Protein AF-A0A381KNT9-F1 (afdb_monomer)

InterPro domains:
  IPR032176 Domain of unknown function DUF5009 [PF16401] (6-96)

Structure (mmCIF, N/CA/C/O backbone):
data_AF-A0A381KNT9-F1
#
_entry.id   AF-A0A381KNT9-F1
#
loop_
_atom_site.group_PDB
_atom_site.id
_atom_site.type_symbol
_atom_site.label_atom_id
_atom_site.label_alt_id
_atom_site.label_comp_id
_atom_site.label_asym_id
_atom_site.label_entity_id
_atom_site.label_seq_id
_atom_site.pdbx_PDB_ins_code
_atom_site.Cartn_x
_atom_site.Cartn_y
_atom_site.Cartn_z
_atom_site.occupancy
_atom_site.B_iso_or_equiv
_atom_site.auth_seq_id
_atom_site.auth_comp_id
_atom_site.auth_asym_id
_atom_site.auth_atom_id
_atom_site.pdbx_PDB_model_num
ATOM 1 N N . MET A 1 1 ? -16.249 -13.861 17.890 1.00 31.47 1 MET A N 1
ATOM 2 C CA . MET A 1 1 ? -16.454 -14.586 16.616 1.00 31.47 1 MET A CA 1
ATOM 3 C C . MET A 1 1 ? -15.379 -14.178 15.622 1.00 31.47 1 MET A C 1
ATOM 5 O O . MET A 1 1 ? -15.262 -13.004 15.305 1.00 31.47 1 MET A O 1
ATOM 9 N N . ASN A 1 2 ? -14.566 -15.137 15.178 1.00 41.59 2 ASN A N 1
ATOM 10 C CA . ASN A 1 2 ? -13.514 -14.956 14.171 1.00 41.59 2 ASN A CA 1
ATOM 11 C C . ASN A 1 2 ? -14.134 -15.073 12.761 1.00 41.59 2 ASN A C 1
ATOM 13 O O . ASN A 1 2 ? -13.782 -15.952 11.977 1.00 41.59 2 ASN A O 1
ATOM 17 N N . SER A 1 3 ? -15.154 -14.262 12.465 1.00 54.47 3 SER A N 1
ATOM 18 C CA . SER A 1 3 ? -15.831 -14.309 11.168 1.00 54.47 3 SER A CA 1
ATOM 19 C C . SER A 1 3 ? -14.932 -13.668 10.115 1.00 54.47 3 SER A C 1
ATOM 21 O O . SER A 1 3 ? -14.799 -12.444 10.056 1.00 54.47 3 SER A O 1
ATOM 23 N N . ARG A 1 4 ? -14.289 -14.502 9.291 1.00 68.19 4 ARG A N 1
ATOM 24 C CA . ARG A 1 4 ? -13.628 -14.032 8.070 1.00 68.19 4 ARG A CA 1
ATOM 25 C C . ARG A 1 4 ? -14.661 -13.340 7.187 1.00 68.19 4 ARG A C 1
ATOM 27 O O . ARG A 1 4 ? -15.750 -13.872 6.968 1.00 68.19 4 ARG A O 1
ATOM 34 N N . ILE A 1 5 ? -14.316 -12.163 6.681 1.00 82.00 5 ILE A N 1
ATOM 35 C CA . ILE A 1 5 ? -15.186 -11.415 5.778 1.00 82.00 5 ILE A CA 1
ATOM 36 C C . ILE A 1 5 ? -14.982 -11.978 4.372 1.00 82.00 5 ILE A C 1
ATOM 38 O O . ILE A 1 5 ? -14.037 -11.605 3.680 1.00 82.00 5 ILE A O 1
ATOM 42 N N . LYS A 1 6 ? -15.874 -12.889 3.961 1.00 86.19 6 LYS A N 1
ATOM 43 C CA . LYS A 1 6 ? -15.781 -13.608 2.677 1.00 86.19 6 LYS A CA 1
ATOM 44 C C . LYS A 1 6 ? -15.628 -12.670 1.477 1.00 86.19 6 LYS A C 1
ATOM 46 O O . LYS A 1 6 ? -14.846 -12.963 0.582 1.00 86.19 6 LYS A O 1
ATOM 51 N N . SER A 1 7 ? -16.324 -11.532 1.470 1.00 87.56 7 SER A N 1
ATOM 52 C CA . SER A 1 7 ? -16.244 -10.559 0.373 1.00 87.56 7 SER A CA 1
ATOM 53 C C . SER A 1 7 ? -14.840 -9.973 0.188 1.00 87.56 7 SER A C 1
ATOM 55 O O . SER A 1 7 ? -14.415 -9.775 -0.946 1.00 87.56 7 SER A O 1
ATOM 57 N N . ILE A 1 8 ? -14.082 -9.760 1.271 1.00 88.88 8 ILE A N 1
ATOM 58 C CA . ILE A 1 8 ? -12.699 -9.260 1.192 1.00 88.88 8 ILE A CA 1
ATOM 59 C C . ILE A 1 8 ? -11.777 -10.320 0.587 1.00 88.88 8 ILE A C 1
ATOM 61 O O . ILE A 1 8 ? -10.926 -9.996 -0.241 1.00 88.88 8 ILE A O 1
ATOM 65 N N . ASP A 1 9 ? -11.945 -11.579 0.989 1.00 89.38 9 ASP A N 1
ATOM 66 C CA . ASP A 1 9 ? -11.140 -12.680 0.462 1.00 89.38 9 ASP A CA 1
ATOM 67 C C . ASP A 1 9 ? -11.438 -12.923 -1.031 1.00 89.38 9 ASP A C 1
ATOM 69 O O . ASP A 1 9 ? -10.509 -13.150 -1.806 1.00 89.38 9 ASP A O 1
ATOM 73 N N . ILE A 1 10 ? -12.700 -12.772 -1.461 1.00 91.62 10 ILE A N 1
ATOM 74 C CA . ILE A 1 10 ? -13.096 -12.831 -2.880 1.00 91.62 10 ILE A CA 1
ATOM 75 C C . ILE A 1 10 ? -12.438 -11.706 -3.686 1.00 91.62 10 ILE A C 1
ATOM 77 O O . ILE A 1 10 ? -11.838 -11.986 -4.721 1.00 91.62 10 ILE A O 1
ATOM 81 N N . ILE A 1 11 ? -12.496 -10.454 -3.213 1.00 91.50 11 ILE A N 1
ATOM 82 C CA . ILE A 1 11 ? -11.873 -9.313 -3.911 1.00 91.50 11 ILE A CA 1
ATOM 83 C C . ILE A 1 11 ? -10.366 -9.534 -4.073 1.00 91.50 11 ILE A C 1
ATOM 85 O O . ILE A 1 11 ? -9.832 -9.324 -5.156 1.00 91.50 11 ILE A O 1
ATOM 89 N N . ARG A 1 12 ? -9.680 -10.032 -3.038 1.00 90.75 12 ARG A N 1
ATOM 90 C CA . ARG A 1 12 ? -8.250 -10.374 -3.125 1.00 90.75 12 ARG A CA 1
ATOM 91 C C . ARG A 1 12 ? -7.963 -11.450 -4.152 1.00 90.75 12 ARG A C 1
ATOM 93 O O . ARG A 1 12 ? -7.028 -11.298 -4.932 1.00 90.75 12 ARG A O 1
ATOM 100 N N . GLY A 1 13 ? -8.742 -12.530 -4.123 1.00 92.44 13 GLY A N 1
ATOM 101 C CA . GLY A 1 13 ? -8.605 -13.629 -5.072 1.00 92.44 13 GLY A CA 1
ATOM 102 C C . GLY A 1 13 ? -8.796 -13.145 -6.505 1.00 92.44 13 GLY A C 1
ATOM 103 O O . GLY A 1 13 ? -7.976 -13.457 -7.363 1.00 92.44 13 GLY A O 1
ATOM 104 N N . LEU A 1 14 ? -9.810 -12.308 -6.741 1.00 93.25 14 LEU A N 1
ATOM 105 C CA . LEU A 1 14 ? -10.078 -11.722 -8.051 1.00 93.25 14 LEU A CA 1
ATOM 106 C C . LEU A 1 14 ? -8.954 -10.778 -8.501 1.00 93.25 14 LEU A C 1
ATOM 108 O O . LEU A 1 14 ? -8.524 -10.861 -9.646 1.00 93.25 14 LEU A O 1
ATOM 112 N N . SER A 1 15 ? -8.429 -9.935 -7.606 1.00 92.88 15 SER A N 1
ATOM 113 C CA . SER A 1 15 ? -7.275 -9.075 -7.897 1.00 92.88 15 SER A CA 1
ATOM 114 C C . SER A 1 15 ? -6.028 -9.883 -8.268 1.00 92.88 15 SER A C 1
ATOM 116 O O . SER A 1 15 ? -5.347 -9.529 -9.225 1.00 92.88 15 SER A O 1
ATOM 118 N N . ILE A 1 16 ? -5.732 -10.977 -7.554 1.00 91.62 16 ILE A N 1
ATOM 119 C CA . ILE A 1 16 ? -4.608 -11.871 -7.887 1.00 91.62 16 ILE A CA 1
ATOM 120 C C . ILE A 1 16 ? -4.847 -12.560 -9.232 1.00 91.62 16 ILE A C 1
ATOM 122 O O . ILE A 1 16 ? -3.945 -12.580 -10.064 1.00 91.62 16 ILE A O 1
ATOM 126 N N . ALA A 1 17 ? -6.048 -13.092 -9.468 1.00 92.38 17 ALA A N 1
ATOM 127 C CA . ALA A 1 17 ? -6.391 -13.728 -10.737 1.00 92.38 17 ALA A CA 1
ATOM 128 C C . ALA A 1 17 ? -6.219 -12.755 -11.912 1.00 92.38 17 ALA A C 1
ATOM 130 O O . ALA A 1 17 ? -5.612 -13.112 -12.919 1.00 92.38 17 ALA A O 1
ATOM 131 N N . LEU A 1 18 ? -6.671 -11.508 -11.752 1.00 91.38 18 LEU A N 1
ATOM 132 C CA . LEU A 1 18 ? -6.489 -10.456 -12.746 1.00 91.38 18 LEU A CA 1
ATOM 133 C C . LEU A 1 18 ? -5.002 -10.145 -12.977 1.00 91.38 18 LEU A C 1
ATOM 135 O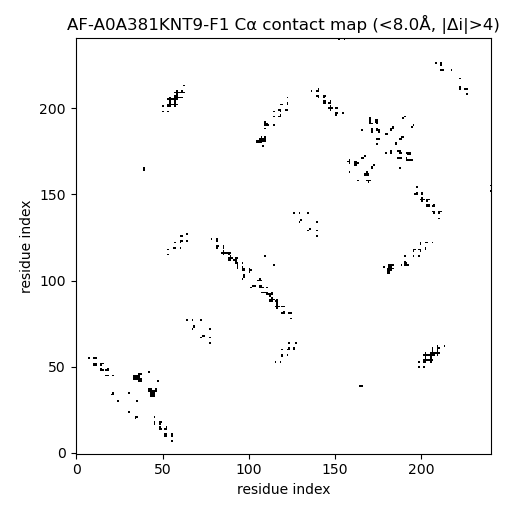 O . LEU A 1 18 ? -4.573 -10.119 -14.124 1.00 91.38 18 LEU A O 1
ATOM 139 N N . MET A 1 19 ? -4.196 -9.998 -11.916 1.00 91.12 19 MET A N 1
ATOM 140 C CA . MET A 1 19 ? -2.743 -9.795 -12.044 1.00 91.12 19 MET A CA 1
ATOM 141 C C . MET A 1 19 ? -2.054 -10.951 -12.788 1.00 91.12 19 MET A C 1
ATOM 143 O O . MET A 1 19 ? -1.179 -10.706 -13.613 1.00 91.12 19 MET A O 1
ATOM 147 N N . ILE A 1 20 ? -2.453 -12.203 -12.539 1.00 89.75 20 ILE A N 1
ATOM 148 C CA . ILE A 1 20 ? -1.899 -13.373 -13.240 1.00 89.75 20 ILE A CA 1
ATOM 149 C C . ILE A 1 20 ? -2.257 -13.331 -14.727 1.00 89.75 20 ILE A C 1
ATOM 151 O O . ILE A 1 20 ? -1.372 -13.502 -15.564 1.00 89.75 20 ILE A O 1
ATOM 155 N N . VAL A 1 21 ? -3.527 -13.079 -15.056 1.00 89.38 21 VAL A N 1
ATOM 156 C CA . VAL A 1 21 ? -4.007 -13.009 -16.446 1.00 89.38 21 VAL A CA 1
ATOM 157 C C . VAL A 1 21 ? -3.327 -11.873 -17.212 1.00 89.38 21 VAL A C 1
ATOM 159 O O . VAL A 1 21 ? -2.940 -12.065 -18.364 1.00 89.38 21 VAL A O 1
ATOM 162 N N . CYS A 1 22 ? -3.142 -10.710 -16.583 1.00 87.25 22 CYS A N 1
ATOM 163 C CA . CYS A 1 22 ? -2.491 -9.567 -17.220 1.00 87.25 22 CYS A CA 1
ATOM 164 C C . CYS A 1 22 ? -0.979 -9.774 -17.405 1.00 87.25 22 CYS A C 1
ATOM 166 O O . CYS A 1 22 ? -0.434 -9.393 -18.438 1.00 87.25 22 CYS A O 1
ATOM 168 N N . ASN A 1 23 ? -0.302 -10.414 -16.448 1.00 86.56 23 ASN A N 1
ATOM 169 C CA . ASN A 1 23 ? 1.150 -10.611 -16.511 1.00 86.56 23 ASN A CA 1
ATOM 170 C C . ASN A 1 23 ? 1.563 -11.830 -17.345 1.00 86.56 23 ASN A C 1
ATOM 172 O O . ASN A 1 23 ? 2.695 -11.884 -17.817 1.00 86.56 23 ASN A O 1
ATOM 176 N N . ASN A 1 24 ? 0.667 -12.805 -17.531 1.00 85.62 24 ASN A N 1
ATOM 177 C CA . ASN A 1 24 ? 0.932 -14.030 -18.285 1.00 85.62 24 ASN A CA 1
ATOM 178 C C . ASN A 1 24 ? -0.225 -14.364 -19.249 1.00 85.62 24 ASN A C 1
ATOM 180 O O . ASN A 1 24 ? -0.901 -15.379 -19.074 1.00 85.62 24 ASN A O 1
ATOM 184 N N . PRO A 1 25 ? -0.450 -13.562 -20.308 1.00 81.25 25 PRO A N 1
ATOM 185 C CA . PRO A 1 25 ? -1.566 -13.769 -21.237 1.00 81.25 25 PRO A CA 1
ATOM 186 C C . PRO A 1 25 ? -1.380 -14.962 -22.193 1.00 81.25 25 PRO A C 1
ATOM 188 O O . PRO A 1 25 ? -2.215 -15.185 -23.070 1.00 81.25 25 PRO A O 1
ATOM 191 N N . GLY A 1 26 ? -0.263 -15.694 -22.104 1.00 83.12 26 GLY A N 1
ATOM 192 C CA . GLY A 1 26 ? 0.129 -16.765 -23.028 1.00 83.12 26 GLY A CA 1
ATOM 193 C C . GLY A 1 26 ? 0.587 -16.256 -24.401 1.00 83.12 26 GLY A C 1
ATOM 194 O O . GLY A 1 26 ? 1.624 -16.676 -24.905 1.00 83.12 26 GLY A O 1
ATOM 195 N N . THR A 1 27 ? -0.136 -15.313 -25.013 1.00 82.25 27 THR A N 1
ATOM 196 C CA . THR A 1 27 ? 0.258 -14.655 -26.269 1.00 82.25 27 THR A CA 1
ATOM 197 C C . THR A 1 27 ? -0.046 -13.160 -26.234 1.00 82.25 27 THR A C 1
ATOM 199 O O . THR A 1 27 ? -1.196 -12.737 -26.354 1.00 82.25 27 THR A O 1
ATOM 202 N N . TRP A 1 28 ? 1.007 -12.342 -26.173 1.00 79.00 28 TRP A N 1
ATOM 203 C CA . TRP A 1 28 ? 0.910 -10.876 -26.145 1.00 79.00 28 TRP A CA 1
ATOM 204 C C . TRP A 1 28 ? 0.159 -10.290 -27.358 1.00 79.00 28 TRP A C 1
ATOM 206 O O . TRP A 1 28 ? -0.589 -9.318 -27.218 1.00 79.00 28 TRP A O 1
ATOM 216 N N . MET A 1 29 ? 0.260 -10.928 -28.534 1.00 75.00 29 MET A N 1
ATOM 217 C CA . MET A 1 29 ? -0.399 -10.483 -29.775 1.00 75.00 29 MET A CA 1
ATOM 218 C C . MET A 1 29 ? -1.936 -10.499 -29.715 1.00 75.00 29 MET A C 1
ATOM 220 O O . MET A 1 29 ? -2.566 -9.651 -30.341 1.00 75.00 29 MET A O 1
ATOM 224 N N . ARG A 1 30 ? -2.554 -11.414 -28.952 1.00 78.31 30 ARG A N 1
ATOM 225 C CA . ARG A 1 30 ? -4.024 -11.592 -28.888 1.00 78.31 30 ARG A CA 1
ATOM 226 C C . ARG A 1 30 ? -4.649 -11.146 -27.565 1.00 78.31 30 ARG A C 1
ATOM 228 O O . ARG A 1 30 ? -5.794 -11.473 -27.276 1.00 78.31 30 ARG A O 1
ATOM 235 N N . MET A 1 31 ? -3.901 -10.412 -26.751 1.00 83.19 31 MET A N 1
ATOM 236 C CA . MET A 1 31 ? -4.394 -9.919 -25.471 1.00 83.19 31 MET A CA 1
ATOM 237 C C . MET A 1 31 ? -5.474 -8.844 -25.675 1.00 83.19 31 MET A C 1
ATOM 239 O O . MET A 1 31 ? -5.260 -7.887 -26.421 1.00 83.19 31 MET A O 1
ATOM 243 N N . TYR A 1 32 ? -6.623 -9.002 -25.010 1.00 83.12 32 TYR A N 1
ATOM 244 C CA . TYR A 1 32 ? -7.718 -8.032 -25.074 1.00 83.12 32 TYR A CA 1
ATOM 245 C C . TYR A 1 32 ? -7.251 -6.641 -24.610 1.00 83.12 32 TYR A C 1
ATOM 247 O O . TYR A 1 32 ? -6.526 -6.563 -23.614 1.00 83.12 32 TYR A O 1
ATOM 255 N N . PRO A 1 33 ? -7.682 -5.545 -25.266 1.00 82.38 33 PRO A N 1
ATOM 256 C CA . PRO A 1 33 ? -7.228 -4.191 -24.941 1.00 82.38 33 PRO A CA 1
ATOM 257 C C . PRO A 1 33 ? -7.405 -3.810 -23.468 1.00 82.38 33 PRO A C 1
ATOM 259 O O . PRO A 1 33 ? -6.537 -3.169 -22.896 1.00 82.38 33 PRO A O 1
ATOM 262 N N . GLN A 1 34 ? -8.490 -4.254 -22.832 1.00 83.69 34 GLN A N 1
ATOM 263 C CA . GLN A 1 34 ? -8.789 -3.959 -21.429 1.00 83.69 34 GLN A CA 1
ATOM 264 C C . GLN A 1 34 ? -7.798 -4.614 -20.456 1.00 83.69 34 GLN A C 1
ATOM 266 O O . GLN A 1 34 ? -7.631 -4.121 -19.344 1.00 83.69 34 GLN A O 1
ATOM 271 N N . LEU A 1 35 ? -7.160 -5.719 -20.854 1.00 85.38 35 LEU A N 1
ATOM 272 C CA . LEU A 1 35 ? -6.191 -6.455 -20.038 1.00 85.38 35 LEU A CA 1
ATOM 273 C C . LEU A 1 35 ? -4.749 -5.977 -20.267 1.00 85.38 35 LEU A C 1
ATOM 275 O O . LEU A 1 35 ? -3.854 -6.396 -19.539 1.00 85.38 35 LEU A O 1
ATOM 279 N N . ARG A 1 36 ? -4.509 -5.112 -21.258 1.00 85.75 36 ARG A N 1
ATOM 280 C CA . ARG A 1 36 ? -3.205 -4.479 -21.481 1.00 85.75 36 ARG A CA 1
ATOM 281 C C . ARG A 1 36 ? -3.105 -3.228 -20.626 1.00 85.75 36 ARG A C 1
ATOM 283 O O . ARG A 1 36 ? -4.046 -2.448 -20.610 1.00 85.75 36 ARG A O 1
ATOM 290 N N . HIS A 1 37 ? -1.959 -3.021 -19.985 1.00 86.56 37 HIS A N 1
ATOM 291 C CA . HIS A 1 37 ? -1.656 -1.750 -19.332 1.00 86.56 37 HIS A CA 1
ATOM 292 C C . HIS A 1 37 ? -1.730 -0.593 -20.333 1.00 86.56 37 HIS A C 1
ATOM 294 O O . HIS A 1 37 ? -1.374 -0.757 -21.508 1.00 86.56 37 HIS A O 1
ATOM 300 N N . ALA A 1 38 ? -2.171 0.577 -19.865 1.00 87.00 38 ALA A N 1
ATOM 301 C CA . ALA A 1 38 ? -2.022 1.804 -20.637 1.00 87.00 38 ALA A CA 1
ATOM 302 C C . ALA A 1 38 ? -0.537 2.013 -20.982 1.00 87.00 38 ALA A C 1
ATOM 304 O O . ALA A 1 38 ? 0.346 1.645 -20.209 1.00 87.00 38 ALA A O 1
ATOM 305 N N . VAL A 1 39 ? -0.253 2.589 -22.154 1.00 85.00 39 VAL A N 1
ATOM 306 C CA . VAL A 1 39 ? 1.139 2.796 -22.595 1.00 85.00 39 VAL A CA 1
ATOM 307 C C . VAL A 1 39 ? 1.879 3.705 -21.617 1.00 85.00 39 VAL A C 1
ATOM 309 O O . VAL A 1 39 ? 3.023 3.430 -21.263 1.00 85.00 39 VAL A O 1
ATOM 312 N N . TRP A 1 40 ? 1.205 4.768 -21.177 1.00 87.19 40 TRP A N 1
ATOM 313 C CA . TRP A 1 40 ? 1.712 5.673 -20.159 1.00 87.19 40 TRP A CA 1
ATOM 314 C C . TRP A 1 40 ? 0.564 6.454 -19.512 1.00 87.19 40 TRP A C 1
ATOM 316 O O . TRP A 1 40 ? 0.195 6.195 -18.370 1.00 87.19 40 TRP A O 1
ATOM 326 N N . HIS A 1 41 ? -0.086 7.322 -20.292 1.00 86.94 41 HIS A N 1
ATOM 327 C CA . HIS A 1 41 ? -1.304 8.018 -19.880 1.00 86.94 41 HIS A CA 1
ATOM 328 C C . HIS A 1 41 ? -2.544 7.163 -20.141 1.00 86.94 41 HIS A C 1
ATOM 330 O O . HIS A 1 41 ? -2.680 6.544 -21.200 1.00 86.94 41 HIS A O 1
ATOM 336 N N . GLY A 1 42 ? -3.476 7.175 -19.190 1.00 86.75 42 GLY A N 1
ATOM 337 C CA . GLY A 1 42 ? -4.734 6.435 -19.257 1.00 86.75 42 GLY A CA 1
ATOM 338 C C . GLY A 1 42 ? -4.863 5.387 -18.157 1.00 86.75 42 GLY A C 1
ATOM 339 O O . GLY A 1 42 ? -3.960 5.183 -17.352 1.00 86.75 42 GLY A O 1
ATOM 340 N N . VAL A 1 43 ? -6.027 4.742 -18.106 1.00 87.88 43 VAL A N 1
ATOM 341 C CA . VAL A 1 43 ? -6.328 3.690 -17.132 1.00 87.88 43 VAL A CA 1
ATOM 342 C C . VAL A 1 43 ? -7.090 2.574 -17.834 1.00 87.88 43 VAL A C 1
ATOM 344 O O . VAL A 1 43 ? -8.079 2.816 -18.526 1.00 87.88 43 VAL A O 1
ATOM 347 N N . THR A 1 44 ? -6.635 1.344 -17.637 1.00 90.00 44 THR A N 1
ATOM 348 C CA . THR A 1 44 ? -7.252 0.110 -18.133 1.00 90.00 44 THR A CA 1
ATOM 349 C C . THR A 1 44 ? -7.681 -0.782 -16.968 1.00 90.00 44 THR A C 1
ATOM 351 O O . THR A 1 44 ? -7.430 -0.475 -15.801 1.00 90.00 44 THR A O 1
ATOM 354 N N . LEU A 1 45 ? -8.334 -1.916 -17.250 1.00 88.38 45 LEU A N 1
ATOM 355 C CA . LEU A 1 45 ? -8.735 -2.846 -16.191 1.00 88.38 45 LEU A CA 1
ATOM 356 C C . LEU A 1 45 ? -7.513 -3.443 -15.472 1.00 88.38 45 LEU A C 1
ATOM 358 O O . LEU A 1 45 ? -7.570 -3.666 -14.262 1.00 88.38 45 LEU A O 1
ATOM 362 N N . ALA A 1 46 ? -6.407 -3.660 -16.191 1.00 87.50 46 ALA A N 1
ATOM 363 C CA . ALA A 1 46 ? -5.165 -4.184 -15.626 1.00 87.50 46 ALA A CA 1
ATOM 364 C C . ALA A 1 46 ? -4.594 -3.282 -14.517 1.00 87.50 46 ALA A C 1
ATOM 366 O O . ALA A 1 46 ? -4.108 -3.779 -13.499 1.00 87.50 46 ALA A O 1
ATOM 367 N N . ASP A 1 47 ? -4.731 -1.964 -14.671 1.00 89.38 47 ASP A N 1
ATOM 368 C CA . ASP A 1 47 ? -4.158 -0.967 -13.761 1.00 89.38 47 ASP A CA 1
ATOM 369 C C . ASP A 1 47 ? -4.868 -0.926 -12.397 1.00 89.38 47 ASP A C 1
ATOM 371 O O . ASP A 1 47 ? -4.279 -0.531 -11.391 1.00 89.38 47 ASP A O 1
ATOM 375 N N . PHE A 1 48 ? -6.114 -1.408 -12.317 1.00 90.19 48 PHE A N 1
ATOM 376 C CA . PHE A 1 48 ? -6.873 -1.474 -11.064 1.00 90.19 48 PHE A CA 1
ATOM 377 C C . PHE A 1 48 ? -6.527 -2.679 -10.181 1.00 90.19 48 PHE A C 1
ATOM 379 O O . PHE A 1 48 ? -6.827 -2.668 -8.981 1.00 90.19 48 PHE A O 1
ATOM 386 N N . ALA A 1 49 ? -5.889 -3.715 -10.731 1.00 91.75 49 ALA A N 1
ATOM 387 C CA . ALA A 1 49 ? -5.673 -4.974 -10.021 1.00 91.75 49 ALA A CA 1
ATOM 388 C C . ALA A 1 49 ? -4.841 -4.785 -8.740 1.00 91.75 49 ALA A C 1
ATOM 390 O O . ALA A 1 49 ? -5.222 -5.262 -7.664 1.00 91.75 49 ALA A O 1
ATOM 391 N N . PHE A 1 50 ? -3.739 -4.037 -8.841 1.00 90.44 50 PHE A N 1
ATOM 392 C CA . PHE A 1 50 ? -2.852 -3.762 -7.714 1.00 90.44 50 PHE A CA 1
ATOM 393 C C . PHE A 1 50 ? -3.473 -2.801 -6.676 1.00 90.44 50 PHE A C 1
ATOM 395 O O . PHE A 1 50 ? -3.508 -3.172 -5.497 1.00 90.44 50 PHE A O 1
ATOM 402 N N . PRO A 1 51 ? -4.041 -1.631 -7.047 1.00 91.56 51 PRO A N 1
ATOM 403 C CA . PRO A 1 51 ? -4.751 -0.760 -6.107 1.00 91.56 51 PRO A CA 1
ATOM 404 C C . PRO A 1 51 ? -5.856 -1.471 -5.320 1.00 91.56 51 PRO A C 1
ATOM 406 O O . PRO A 1 51 ? -5.924 -1.334 -4.097 1.00 91.56 51 PRO A O 1
ATOM 409 N N . PHE A 1 52 ? -6.683 -2.294 -5.978 1.00 92.75 52 PHE A N 1
ATOM 410 C CA . PHE A 1 52 ? -7.716 -3.076 -5.291 1.00 92.75 52 PHE A CA 1
ATOM 411 C C . PHE A 1 52 ? -7.125 -4.056 -4.283 1.00 92.75 52 PHE A C 1
ATOM 413 O O . PHE A 1 52 ? -7.635 -4.181 -3.164 1.00 92.75 52 PHE A O 1
ATOM 420 N N . PHE A 1 53 ? -6.008 -4.698 -4.626 1.00 94.12 53 PHE A N 1
ATOM 421 C CA . PHE A 1 53 ? -5.317 -5.571 -3.693 1.00 94.12 53 PHE A CA 1
ATOM 422 C C . PHE A 1 53 ? -4.815 -4.804 -2.460 1.00 94.12 53 PHE A C 1
ATOM 424 O O . PHE A 1 53 ? -5.074 -5.226 -1.330 1.00 94.12 53 PHE A O 1
ATOM 431 N N . VAL A 1 54 ? -4.161 -3.654 -2.647 1.00 95.62 54 VAL A N 1
ATOM 432 C CA . VAL A 1 54 ? -3.629 -2.833 -1.545 1.00 95.62 54 VAL A CA 1
ATOM 433 C C . VAL A 1 54 ? -4.744 -2.273 -0.657 1.00 95.62 54 VAL A C 1
ATOM 435 O O . VAL A 1 54 ? -4.644 -2.347 0.571 1.00 95.62 54 VAL A O 1
ATOM 438 N N . ILE A 1 55 ? -5.840 -1.789 -1.244 1.00 95.56 55 ILE A N 1
ATOM 439 C CA . ILE A 1 55 ? -7.023 -1.338 -0.497 1.00 95.56 55 ILE A CA 1
ATOM 440 C C . ILE A 1 55 ? -7.584 -2.494 0.335 1.00 95.56 55 ILE A C 1
ATOM 442 O O . ILE A 1 55 ? -7.795 -2.346 1.539 1.00 95.56 55 ILE A O 1
ATOM 446 N N . SER A 1 56 ? -7.755 -3.680 -0.259 1.00 95.06 56 SER A N 1
ATOM 447 C CA . SER A 1 56 ? -8.245 -4.858 0.467 1.00 95.06 56 SER A CA 1
ATOM 448 C C . SER A 1 56 ? -7.322 -5.257 1.628 1.00 95.06 56 SER A C 1
ATOM 450 O O . SER A 1 56 ? -7.781 -5.729 2.673 1.00 95.06 56 SER A O 1
ATOM 452 N N . LEU A 1 57 ? -6.004 -5.081 1.474 1.00 95.31 57 LEU A N 1
ATOM 453 C CA . LEU A 1 57 ? -5.020 -5.285 2.532 1.00 95.31 57 LEU A CA 1
ATOM 454 C C . LEU A 1 57 ? -5.249 -4.275 3.661 1.00 95.31 57 LEU A C 1
ATOM 456 O O . LEU A 1 57 ? -5.391 -4.691 4.816 1.00 95.31 57 LEU A O 1
ATOM 460 N N . GLY A 1 58 ? -5.401 -2.994 3.315 1.00 96.44 58 GLY A N 1
ATOM 461 C CA . GLY A 1 58 ? -5.725 -1.907 4.237 1.00 96.44 58 GLY A CA 1
ATOM 462 C C . GLY A 1 58 ? -6.992 -2.164 5.055 1.00 96.44 58 GLY A C 1
ATOM 463 O O . GLY A 1 58 ? -6.961 -2.046 6.278 1.00 96.44 58 GLY A O 1
ATOM 464 N N . VAL A 1 59 ? -8.075 -2.629 4.420 1.00 95.94 59 VAL A N 1
ATOM 465 C CA . VAL A 1 59 ? -9.356 -2.944 5.090 1.00 95.94 59 VAL A CA 1
ATOM 466 C C . VAL A 1 59 ? -9.177 -3.952 6.229 1.00 95.94 59 VAL A C 1
ATOM 468 O O . VAL A 1 59 ? -9.852 -3.869 7.256 1.00 95.94 59 VAL A O 1
ATOM 471 N N . THR A 1 60 ? -8.239 -4.894 6.100 1.00 94.69 60 THR A N 1
ATOM 472 C CA . THR A 1 60 ? -8.026 -5.923 7.133 1.00 94.69 60 THR A CA 1
ATOM 473 C C . THR A 1 60 ? -7.146 -5.516 8.297 1.00 94.69 60 THR A C 1
ATOM 475 O O . THR A 1 60 ? -7.151 -6.208 9.317 1.00 94.69 60 THR A O 1
ATOM 478 N N . ILE A 1 61 ? -6.419 -4.405 8.189 1.00 96.62 61 ILE A N 1
ATOM 479 C CA . ILE A 1 61 ? -5.575 -3.883 9.267 1.00 96.62 61 ILE A CA 1
ATOM 480 C C . ILE A 1 61 ? -6.391 -3.623 10.543 1.00 96.62 61 ILE A C 1
ATOM 482 O O . ILE A 1 61 ? -6.068 -4.236 11.569 1.00 96.62 61 ILE A O 1
ATOM 486 N N . PRO A 1 62 ? -7.470 -2.812 10.520 1.00 95.69 62 PRO A N 1
ATOM 487 C CA . PRO A 1 62 ? -8.234 -2.530 11.728 1.00 95.69 62 PRO A CA 1
ATOM 488 C C . PRO A 1 62 ? -8.918 -3.783 12.287 1.00 95.69 62 PRO A C 1
ATOM 490 O O . PRO A 1 62 ? -8.970 -3.958 13.503 1.00 95.69 62 PRO A O 1
ATOM 493 N N . ILE A 1 63 ? -9.359 -4.703 11.421 1.00 92.88 63 ILE A N 1
ATOM 494 C CA . ILE A 1 63 ? -9.972 -5.983 11.815 1.00 92.88 63 ILE A CA 1
ATOM 495 C C . ILE A 1 63 ? -8.959 -6.841 12.588 1.00 92.88 63 ILE A C 1
ATOM 497 O O . ILE A 1 63 ? -9.228 -7.294 13.702 1.00 92.88 63 ILE A O 1
ATOM 501 N N . SER A 1 64 ? -7.763 -7.028 12.022 1.00 93.44 64 SER A N 1
ATOM 502 C CA . SER A 1 64 ? -6.698 -7.836 12.618 1.00 93.44 64 SER A CA 1
ATOM 503 C C . SER A 1 64 ? -6.166 -7.221 13.913 1.00 93.44 64 SER A C 1
ATOM 505 O O . SER A 1 64 ? -5.953 -7.939 14.890 1.00 93.44 64 SER A O 1
ATOM 507 N N . ILE A 1 65 ? -5.900 -5.912 13.938 1.00 95.31 65 ILE A N 1
ATOM 508 C CA . ILE A 1 65 ? -5.316 -5.255 15.115 1.00 95.31 65 ILE A CA 1
ATOM 509 C C . ILE A 1 65 ? -6.332 -5.197 16.256 1.00 95.31 65 ILE A C 1
ATOM 511 O O . ILE A 1 65 ? -5.987 -5.580 17.372 1.00 95.31 65 ILE A O 1
ATOM 515 N N . ASN A 1 66 ? -7.590 -4.826 15.991 1.00 93.75 66 ASN A N 1
ATOM 516 C CA . ASN A 1 66 ? -8.621 -4.807 17.033 1.00 93.75 66 ASN A CA 1
ATOM 517 C C . ASN A 1 66 ? -8.862 -6.207 17.609 1.00 93.75 66 ASN A C 1
ATOM 519 O O . ASN A 1 66 ? -9.043 -6.338 18.814 1.00 93.75 66 ASN A O 1
ATOM 523 N N . SER A 1 67 ? -8.821 -7.258 16.782 1.00 91.75 67 SER A N 1
ATOM 524 C CA . SER A 1 67 ? -8.912 -8.643 17.260 1.00 91.75 67 SER A CA 1
ATOM 525 C C . SER A 1 67 ? -7.754 -9.007 18.200 1.00 91.75 67 SER A C 1
ATOM 527 O O . SER A 1 67 ? -7.985 -9.554 19.277 1.00 91.75 67 SER A O 1
ATOM 529 N N . LYS A 1 68 ? -6.508 -8.655 17.849 1.00 93.19 68 LYS A N 1
ATOM 530 C CA . LYS A 1 68 ? -5.337 -8.904 18.710 1.00 93.19 68 LYS A CA 1
ATOM 531 C C . LYS A 1 68 ? -5.409 -8.129 20.029 1.00 93.19 68 LYS A C 1
ATOM 533 O O . LYS A 1 68 ? -5.077 -8.703 21.062 1.00 93.19 68 LYS A O 1
ATOM 538 N N . LEU A 1 69 ? -5.861 -6.873 19.993 1.00 91.88 69 LEU A N 1
ATOM 539 C CA . LEU A 1 69 ? -6.052 -6.044 21.187 1.00 91.88 69 LEU A CA 1
ATOM 540 C C . LEU A 1 69 ? -7.165 -6.595 22.091 1.00 91.88 69 LEU A C 1
ATOM 542 O O . LEU A 1 69 ? -6.953 -6.719 23.290 1.00 91.88 69 LEU A O 1
ATOM 546 N N . LYS A 1 70 ? -8.311 -7.006 21.524 1.00 90.56 70 LYS A N 1
ATOM 547 C CA . LYS A 1 70 ? -9.412 -7.646 22.274 1.00 90.56 70 LYS A CA 1
ATOM 548 C C . LYS A 1 70 ? -8.982 -8.953 22.949 1.00 90.56 70 LYS A C 1
ATOM 550 O O . LYS A 1 70 ? -9.464 -9.268 24.027 1.00 90.56 70 LYS A O 1
ATOM 555 N N . ASN A 1 71 ? -8.049 -9.686 22.343 1.00 91.44 71 ASN A N 1
ATOM 556 C CA . ASN A 1 71 ? -7.466 -10.904 22.912 1.00 91.44 71 ASN A CA 1
ATOM 557 C C . ASN A 1 71 ? -6.314 -10.626 23.903 1.00 91.44 71 ASN A C 1
ATOM 559 O O . ASN A 1 71 ? -5.489 -11.510 24.128 1.00 91.44 71 ASN A O 1
ATOM 563 N N . ASN A 1 72 ? -6.211 -9.406 24.448 1.00 88.12 72 ASN A N 1
ATOM 564 C CA . ASN A 1 72 ? -5.203 -8.988 25.431 1.00 88.12 72 ASN A CA 1
ATOM 565 C C . ASN A 1 72 ? -3.745 -9.259 25.010 1.00 88.12 72 ASN A C 1
ATOM 567 O O . ASN A 1 72 ? -2.872 -9.465 25.854 1.00 88.12 72 ASN A O 1
ATOM 571 N N . LYS A 1 73 ? -3.442 -9.254 23.702 1.00 89.75 73 LYS A 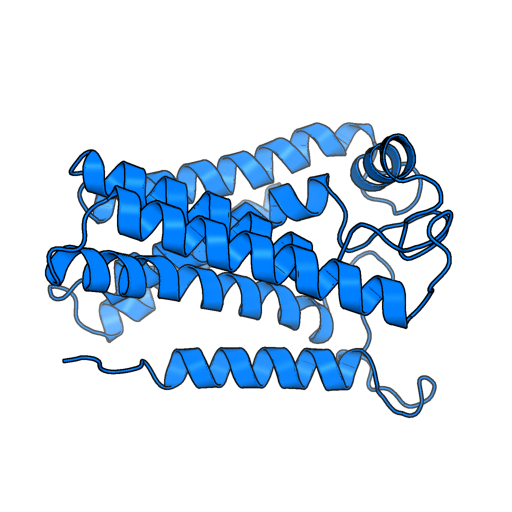N 1
ATOM 572 C CA . LYS A 1 73 ? -2.049 -9.358 23.248 1.00 89.75 73 LYS A CA 1
ATOM 573 C C . LYS A 1 73 ? -1.298 -8.071 23.565 1.00 89.75 73 LYS A C 1
ATOM 575 O O . LYS A 1 73 ? -1.790 -6.979 23.291 1.00 89.75 73 LYS A O 1
ATOM 580 N N . SER A 1 74 ? -0.070 -8.209 24.066 1.00 93.19 74 SER A N 1
ATOM 581 C CA . SER A 1 74 ? 0.791 -7.059 24.334 1.00 93.19 74 SER A CA 1
ATOM 582 C C . SER A 1 74 ? 1.081 -6.269 23.055 1.00 93.19 74 SER A C 1
ATOM 584 O O . SER A 1 74 ? 1.241 -6.833 21.967 1.00 93.19 74 SER A O 1
ATOM 586 N N . THR A 1 75 ? 1.203 -4.947 23.181 1.00 92.88 75 THR A N 1
ATOM 587 C CA . THR A 1 75 ? 1.522 -4.056 22.056 1.00 92.88 75 THR A CA 1
ATOM 588 C C . THR A 1 75 ? 2.819 -4.468 21.361 1.00 92.88 75 THR A C 1
ATOM 590 O O . THR A 1 75 ? 2.877 -4.477 20.133 1.00 92.88 75 THR A O 1
ATOM 593 N N . LEU A 1 76 ? 3.830 -4.895 22.128 1.00 94.44 76 LEU A N 1
ATOM 594 C CA . LEU A 1 76 ? 5.093 -5.397 21.586 1.00 94.44 76 LEU A CA 1
ATOM 595 C C . LEU A 1 76 ? 4.884 -6.645 20.716 1.00 94.44 76 LEU A C 1
ATOM 597 O O . LEU A 1 76 ? 5.422 -6.720 19.616 1.00 94.44 76 LEU A O 1
ATOM 601 N N . SER A 1 77 ? 4.046 -7.592 21.155 1.00 95.81 77 SER A N 1
ATOM 602 C CA . SER A 1 77 ? 3.705 -8.780 20.359 1.00 95.81 77 SER A CA 1
ATOM 603 C C . SER A 1 77 ? 3.021 -8.404 19.040 1.00 95.81 77 SER A C 1
ATOM 605 O O . SER A 1 77 ? 3.308 -8.989 17.991 1.00 95.81 77 SER A O 1
ATOM 607 N N . ILE A 1 78 ? 2.148 -7.390 19.056 1.00 96.31 78 ILE A N 1
ATOM 608 C CA . ILE A 1 78 ? 1.501 -6.883 17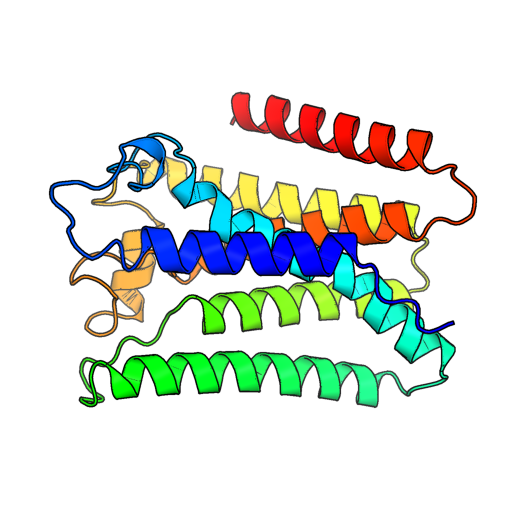.840 1.00 96.31 78 ILE A CA 1
ATOM 609 C C . ILE A 1 78 ? 2.541 -6.256 16.904 1.00 96.31 78 ILE A C 1
ATOM 611 O O . ILE A 1 78 ? 2.564 -6.626 15.730 1.00 96.31 78 ILE A O 1
ATOM 615 N N . ILE A 1 79 ? 3.427 -5.392 17.410 1.00 97.25 79 ILE A N 1
ATOM 616 C CA . ILE A 1 79 ? 4.502 -4.759 16.624 1.00 97.25 79 ILE A CA 1
ATOM 617 C C . ILE A 1 79 ? 5.414 -5.817 15.997 1.00 97.25 79 ILE A C 1
ATOM 619 O O . ILE A 1 79 ? 5.616 -5.796 14.786 1.00 97.25 79 ILE A O 1
ATOM 623 N N . LEU A 1 80 ? 5.884 -6.794 16.777 1.00 97.06 80 LEU A N 1
ATOM 624 C CA . LEU A 1 80 ? 6.714 -7.891 16.272 1.00 97.06 80 LEU A CA 1
ATOM 625 C C . LEU A 1 80 ? 5.991 -8.700 15.193 1.00 97.06 80 LEU A C 1
ATOM 627 O O . LEU A 1 80 ? 6.599 -9.093 14.202 1.00 97.06 80 LEU A O 1
ATOM 631 N N . SER A 1 81 ? 4.681 -8.920 15.338 1.00 95.88 81 SER A N 1
ATOM 632 C CA . SER A 1 81 ? 3.899 -9.617 14.314 1.00 95.88 81 SER A CA 1
ATOM 633 C C . SER A 1 81 ? 3.734 -8.808 13.022 1.00 95.88 81 SER A C 1
ATOM 635 O O . SER A 1 81 ? 3.707 -9.403 11.945 1.00 95.88 81 SER A O 1
ATOM 637 N N . ILE A 1 82 ? 3.632 -7.475 13.119 1.00 97.44 82 ILE A N 1
ATOM 638 C CA . ILE A 1 82 ? 3.595 -6.572 11.961 1.00 97.44 82 ILE A CA 1
ATOM 639 C C . ILE A 1 82 ? 4.956 -6.612 11.263 1.00 97.44 82 ILE A C 1
ATOM 641 O O . ILE A 1 82 ? 5.020 -6.916 10.075 1.00 97.44 82 ILE A O 1
ATOM 645 N N . PHE A 1 83 ? 6.034 -6.409 12.024 1.00 97.81 83 PHE A N 1
ATOM 646 C CA . PHE A 1 83 ? 7.406 -6.419 11.525 1.00 97.81 83 PHE A CA 1
ATOM 647 C C . PHE A 1 83 ? 7.761 -7.749 10.852 1.00 97.81 83 PHE A C 1
ATOM 649 O O . PHE A 1 83 ? 8.190 -7.752 9.703 1.00 97.81 83 PHE A O 1
ATOM 656 N N . LYS A 1 84 ? 7.480 -8.886 11.508 1.00 97.56 84 LYS A N 1
ATOM 657 C CA . LYS A 1 84 ? 7.709 -10.229 10.951 1.00 97.56 84 LYS A CA 1
ATOM 658 C C . LYS A 1 84 ? 6.991 -10.424 9.614 1.00 97.56 84 LYS A C 1
ATOM 660 O O . LYS A 1 84 ? 7.559 -10.989 8.689 1.00 97.56 84 LYS A O 1
ATOM 665 N N . ARG A 1 85 ? 5.738 -9.980 9.494 1.00 96.44 85 ARG A N 1
ATOM 666 C CA . ARG A 1 85 ? 4.985 -10.129 8.241 1.00 96.44 85 ARG A CA 1
ATOM 667 C C . ARG A 1 85 ? 5.545 -9.235 7.134 1.00 96.44 85 ARG A C 1
ATOM 669 O O . ARG A 1 85 ? 5.657 -9.699 6.005 1.00 96.44 85 ARG A O 1
ATOM 676 N N . SER A 1 86 ? 5.907 -7.995 7.451 1.00 97.25 86 SER A N 1
ATOM 677 C CA . SER A 1 86 ? 6.508 -7.069 6.487 1.00 97.25 86 SER A CA 1
ATOM 678 C C . SER A 1 86 ? 7.868 -7.546 5.993 1.00 97.25 86 SER A C 1
ATOM 680 O O . SER A 1 86 ? 8.084 -7.565 4.786 1.00 97.25 86 SER A O 1
ATOM 682 N N . ILE A 1 87 ? 8.749 -8.002 6.891 1.00 97.44 87 ILE A N 1
ATOM 683 C CA . ILE A 1 87 ? 10.068 -8.503 6.491 1.00 97.44 87 ILE A CA 1
ATOM 684 C C . ILE A 1 87 ? 9.953 -9.793 5.679 1.00 97.44 87 ILE A C 1
ATOM 686 O O . ILE A 1 87 ? 10.644 -9.930 4.682 1.00 97.44 87 ILE A O 1
ATOM 690 N N . LEU A 1 88 ? 9.030 -10.701 6.026 1.00 97.56 88 LEU A N 1
ATOM 691 C CA . LEU A 1 88 ? 8.789 -11.903 5.224 1.00 97.56 88 LEU A CA 1
ATOM 692 C C . LEU A 1 88 ? 8.336 -11.554 3.804 1.00 97.56 88 LEU A C 1
ATOM 694 O O . LEU A 1 88 ? 8.831 -12.157 2.863 1.00 97.56 88 LEU A O 1
ATOM 698 N N . LEU A 1 89 ? 7.440 -10.576 3.629 1.00 96.12 89 LEU A N 1
ATOM 699 C CA . LEU A 1 89 ? 7.028 -10.129 2.293 1.00 96.12 89 LEU A CA 1
ATOM 700 C C . LEU A 1 89 ? 8.204 -9.551 1.497 1.00 96.12 89 LEU A C 1
ATOM 702 O O . LEU A 1 89 ? 8.370 -9.899 0.333 1.00 96.12 89 LEU A O 1
ATOM 706 N N . ILE A 1 90 ? 9.038 -8.722 2.129 1.00 96.12 90 ILE A N 1
ATOM 707 C CA . ILE A 1 90 ? 10.221 -8.139 1.484 1.00 96.12 90 ILE A CA 1
ATOM 708 C C . ILE A 1 90 ? 11.219 -9.234 1.087 1.00 96.12 90 ILE A C 1
ATOM 710 O O . ILE A 1 90 ? 11.671 -9.256 -0.054 1.00 96.12 90 ILE A O 1
ATOM 714 N N . LEU A 1 91 ? 11.513 -10.171 1.992 1.00 96.31 91 LEU A N 1
ATOM 715 C CA . LEU A 1 91 ? 12.439 -11.276 1.742 1.00 96.31 91 LEU A CA 1
ATOM 716 C C . LEU A 1 91 ? 11.921 -12.225 0.661 1.00 96.31 91 LEU A C 1
ATOM 718 O O . LEU A 1 91 ? 12.689 -12.613 -0.211 1.00 96.31 91 LEU A O 1
ATOM 722 N N . PHE A 1 92 ? 10.630 -12.569 0.673 1.00 96.25 92 PHE A N 1
ATOM 723 C CA . PHE A 1 92 ? 10.036 -13.372 -0.397 1.00 96.25 92 PHE A CA 1
ATOM 724 C C . PHE A 1 92 ? 10.062 -12.638 -1.737 1.00 96.25 92 PHE A C 1
ATOM 726 O O . PHE A 1 92 ? 10.348 -13.262 -2.751 1.00 96.25 92 PHE A O 1
ATOM 733 N N . GLY A 1 93 ? 9.804 -11.328 -1.753 1.00 94.19 93 GLY A N 1
ATOM 734 C CA . GLY A 1 93 ? 9.919 -10.515 -2.963 1.00 94.19 93 GLY A CA 1
ATOM 735 C C . GLY A 1 93 ? 11.331 -10.528 -3.538 1.00 94.19 93 GLY A C 1
ATOM 736 O O . GLY A 1 93 ? 11.514 -10.811 -4.718 1.00 94.19 93 GLY A O 1
ATOM 737 N N . PHE A 1 94 ? 12.332 -10.300 -2.688 1.00 94.06 94 PHE A N 1
ATOM 738 C CA . PHE A 1 94 ? 13.734 -10.346 -3.091 1.00 94.06 94 PHE A CA 1
ATOM 739 C C . PHE A 1 94 ? 14.145 -11.743 -3.570 1.00 94.06 94 PHE A C 1
ATOM 741 O O . PHE A 1 94 ? 14.770 -11.876 -4.615 1.00 94.06 94 PHE A O 1
ATOM 748 N N . PHE A 1 95 ? 13.730 -12.792 -2.857 1.00 95.25 95 PHE A N 1
ATOM 749 C CA . PHE A 1 95 ? 13.990 -14.175 -3.249 1.00 95.25 95 PHE A CA 1
ATOM 750 C C . PHE A 1 95 ? 13.393 -14.509 -4.623 1.00 95.25 95 PHE A C 1
ATOM 752 O O . PHE A 1 95 ? 14.063 -15.122 -5.445 1.00 95.25 95 PHE A O 1
ATOM 759 N N . LEU A 1 96 ? 12.163 -14.069 -4.911 1.00 92.75 96 LEU A N 1
ATOM 760 C CA . LEU A 1 96 ? 11.542 -14.260 -6.226 1.00 92.75 96 LEU A CA 1
ATOM 761 C C . LEU A 1 96 ? 12.274 -13.490 -7.334 1.00 92.75 96 LEU A C 1
ATOM 763 O O . LEU A 1 96 ? 12.463 -14.037 -8.418 1.00 92.75 96 LEU A O 1
ATOM 767 N N . ASN A 1 97 ? 12.721 -12.260 -7.063 1.00 93.12 97 ASN A N 1
ATOM 768 C CA . ASN A 1 97 ? 13.535 -11.493 -8.010 1.00 93.12 97 ASN A CA 1
ATOM 769 C C . ASN A 1 97 ? 14.876 -12.196 -8.288 1.00 93.12 97 ASN A C 1
ATOM 771 O O . ASN A 1 97 ? 15.277 -12.305 -9.445 1.00 93.12 97 ASN A O 1
ATOM 775 N N . TYR A 1 98 ? 15.516 -12.737 -7.248 1.00 93.25 98 TYR A N 1
ATOM 776 C CA . TYR A 1 98 ? 16.757 -13.507 -7.352 1.00 93.25 98 TYR A CA 1
ATOM 777 C C . TYR A 1 98 ? 16.587 -14.808 -8.149 1.00 93.25 98 TYR A C 1
ATOM 779 O O . TYR A 1 98 ? 17.448 -15.164 -8.943 1.00 93.25 98 TYR A O 1
ATOM 787 N N . LEU A 1 99 ? 15.457 -15.510 -8.006 1.00 92.50 99 LEU A N 1
ATOM 788 C CA . LEU A 1 99 ? 15.166 -16.685 -8.838 1.00 92.50 99 LEU A CA 1
ATOM 789 C C . LEU A 1 99 ? 15.001 -16.336 -10.326 1.00 92.50 99 LEU A C 1
ATOM 791 O O . LEU A 1 99 ? 15.269 -17.181 -11.176 1.00 92.50 99 LEU A O 1
ATOM 795 N N . GLY A 1 100 ? 14.544 -15.120 -10.639 1.00 88.00 100 GLY A N 1
ATOM 796 C CA . GLY A 1 100 ? 14.420 -14.635 -12.015 1.00 88.00 100 GLY A CA 1
ATOM 797 C C . GLY A 1 100 ? 15.752 -14.187 -12.625 1.00 88.00 100 GLY A C 1
ATOM 798 O O . GLY A 1 100 ? 15.985 -14.423 -13.808 1.00 88.00 100 GLY A O 1
ATOM 799 N N . ASN A 1 101 ? 16.619 -13.563 -11.824 1.00 89.56 101 ASN A N 1
ATOM 800 C CA . ASN A 1 101 ? 17.982 -13.194 -12.196 1.00 89.56 101 ASN A CA 1
ATOM 801 C C . ASN A 1 101 ? 18.925 -13.371 -10.983 1.00 89.56 101 ASN A C 1
ATOM 803 O O . ASN A 1 101 ? 18.908 -12.524 -10.086 1.00 89.56 101 ASN A O 1
ATOM 807 N N . PRO A 1 102 ? 19.725 -14.454 -10.930 1.00 89.44 102 PRO A N 1
ATOM 808 C CA . PRO A 1 102 ? 20.536 -14.804 -9.760 1.00 89.44 102 PRO A CA 1
ATOM 809 C C . PRO A 1 102 ? 21.845 -14.010 -9.641 1.00 89.44 102 PRO A C 1
ATOM 811 O O . PRO A 1 102 ? 22.641 -14.269 -8.736 1.00 89.44 102 PRO A O 1
ATOM 814 N N . ASP A 1 103 ? 22.094 -13.067 -10.544 1.00 91.62 103 ASP A N 1
ATOM 815 C CA . ASP A 1 103 ? 23.238 -12.171 -10.465 1.00 91.62 103 ASP A CA 1
ATOM 816 C C . ASP A 1 103 ? 22.961 -11.032 -9.473 1.00 91.62 103 ASP A C 1
ATOM 818 O O . ASP A 1 103 ? 22.067 -10.214 -9.675 1.00 91.62 103 ASP A O 1
ATOM 822 N N . LEU A 1 104 ? 23.734 -10.979 -8.385 1.00 88.69 104 LEU A N 1
ATOM 823 C CA . LEU A 1 104 ? 23.565 -9.977 -7.331 1.00 88.69 104 LEU A CA 1
ATOM 824 C C . LEU A 1 104 ? 23.865 -8.554 -7.803 1.00 88.69 104 LEU A C 1
ATOM 826 O O . LEU A 1 104 ? 23.326 -7.627 -7.204 1.00 88.69 104 LEU A O 1
ATOM 830 N N . ASP A 1 105 ? 24.654 -8.382 -8.865 1.00 89.12 105 ASP A N 1
ATOM 831 C CA . ASP A 1 105 ? 24.991 -7.065 -9.412 1.00 89.12 105 ASP A CA 1
ATOM 832 C C . ASP A 1 105 ? 23.859 -6.496 -10.280 1.00 89.12 105 ASP A C 1
ATOM 834 O O . ASP A 1 105 ? 23.797 -5.291 -10.519 1.00 89.12 105 ASP A O 1
ATOM 838 N N . THR A 1 106 ? 22.929 -7.349 -10.727 1.00 89.19 106 THR A N 1
ATOM 839 C CA . THR A 1 106 ? 21.823 -6.964 -11.619 1.00 89.19 106 THR A CA 1
ATOM 840 C C . THR A 1 106 ? 20.442 -7.403 -11.124 1.00 89.19 106 THR A C 1
ATOM 842 O O . THR A 1 106 ? 19.424 -7.161 -11.780 1.00 89.19 106 THR A O 1
ATOM 845 N N . VAL A 1 107 ? 20.363 -8.039 -9.950 1.00 92.75 107 VAL A N 1
ATOM 846 C CA . VAL A 1 107 ? 19.096 -8.501 -9.374 1.00 92.75 107 VAL A CA 1
ATOM 847 C C . VAL A 1 107 ? 18.187 -7.313 -9.088 1.00 92.75 107 VAL A C 1
ATOM 849 O O . VAL A 1 107 ? 18.592 -6.312 -8.497 1.00 92.75 107 VAL A O 1
ATOM 852 N N . ARG A 1 108 ? 16.915 -7.428 -9.468 1.00 93.44 108 ARG A N 1
ATOM 853 C CA . ARG A 1 108 ? 15.920 -6.396 -9.178 1.00 93.44 108 ARG A CA 1
ATOM 854 C C . ARG A 1 108 ? 15.703 -6.279 -7.664 1.00 93.44 108 ARG A C 1
ATOM 856 O O . ARG A 1 108 ? 15.307 -7.250 -7.017 1.00 93.44 108 ARG A O 1
ATOM 863 N N . ILE A 1 109 ? 15.903 -5.094 -7.089 1.00 91.81 109 ILE A N 1
ATOM 864 C CA . ILE A 1 109 ? 15.756 -4.882 -5.634 1.00 91.81 109 ILE A CA 1
ATOM 865 C C . ILE A 1 109 ? 14.294 -4.619 -5.258 1.00 91.81 109 ILE A C 1
ATOM 867 O O . ILE A 1 109 ? 13.766 -5.210 -4.308 1.00 91.81 109 ILE A O 1
ATOM 871 N N . LEU A 1 110 ? 13.635 -3.733 -6.007 1.00 92.31 110 LEU A N 1
ATOM 872 C CA . LEU A 1 110 ? 12.255 -3.327 -5.764 1.00 92.31 110 LEU A CA 1
ATOM 873 C C . LEU A 1 110 ? 11.260 -4.299 -6.409 1.00 92.31 110 LEU A C 1
ATOM 875 O O . LEU A 1 110 ? 11.590 -5.107 -7.275 1.00 92.31 110 LEU A O 1
ATOM 879 N N . GLY A 1 111 ? 10.023 -4.272 -5.930 1.00 92.12 111 GLY A N 1
ATOM 880 C CA . GLY A 1 111 ? 8.999 -5.177 -6.421 1.00 92.12 111 GLY A CA 1
ATOM 881 C C . GLY A 1 111 ? 7.698 -5.084 -5.647 1.00 92.12 111 GLY A C 1
ATOM 882 O O . GLY A 1 111 ? 7.606 -4.496 -4.564 1.00 92.12 111 GLY A O 1
ATOM 883 N N . VAL A 1 112 ? 6.678 -5.713 -6.221 1.00 92.81 112 VAL A N 1
ATOM 884 C CA . VAL A 1 112 ? 5.308 -5.700 -5.711 1.00 92.81 112 VAL A CA 1
ATOM 885 C C . VAL A 1 112 ? 5.229 -6.184 -4.255 1.00 92.81 112 VAL A C 1
ATOM 887 O O . VAL A 1 112 ? 4.549 -5.560 -3.438 1.00 92.81 112 VAL A O 1
ATOM 890 N N . LEU A 1 113 ? 5.934 -7.263 -3.884 1.00 94.12 113 LEU A N 1
ATOM 891 C CA . LEU A 1 113 ? 5.885 -7.793 -2.514 1.00 94.12 113 LEU A CA 1
ATOM 892 C C . LEU A 1 113 ? 6.592 -6.872 -1.512 1.00 94.12 113 LEU A C 1
ATOM 894 O O . LEU A 1 113 ? 6.089 -6.675 -0.404 1.00 94.12 113 LEU A O 1
ATOM 898 N N . GLN A 1 114 ? 7.721 -6.280 -1.902 1.00 95.31 114 GLN A N 1
ATOM 899 C CA . GLN A 1 114 ? 8.466 -5.312 -1.101 1.00 95.31 114 GLN A CA 1
ATOM 900 C C . GLN A 1 114 ? 7.587 -4.089 -0.812 1.00 95.31 114 GLN A C 1
ATOM 902 O O . GLN A 1 114 ? 7.407 -3.705 0.349 1.00 95.31 114 GLN A O 1
ATOM 907 N N . ARG A 1 115 ? 6.942 -3.549 -1.855 1.00 95.81 115 ARG A N 1
ATOM 908 C CA . ARG A 1 115 ? 5.959 -2.465 -1.760 1.00 95.81 115 ARG A CA 1
ATOM 909 C C . ARG A 1 115 ? 4.801 -2.837 -0.834 1.00 95.81 115 ARG A C 1
ATOM 911 O O . ARG A 1 115 ? 4.464 -2.070 0.066 1.00 95.81 115 ARG A O 1
ATOM 918 N N . MET A 1 116 ? 4.212 -4.024 -0.987 1.00 95.19 116 MET A N 1
ATOM 919 C CA . MET A 1 116 ? 3.143 -4.498 -0.096 1.00 95.19 116 MET A CA 1
ATOM 920 C C . MET A 1 116 ? 3.606 -4.617 1.364 1.00 95.19 116 MET A C 1
ATOM 922 O O . MET A 1 116 ? 2.852 -4.266 2.276 1.00 95.19 116 MET A O 1
ATOM 926 N N . GLY A 1 117 ? 4.838 -5.080 1.596 1.00 96.69 117 GLY A N 1
ATOM 927 C CA . GLY A 1 117 ? 5.454 -5.159 2.919 1.00 96.69 117 GLY A CA 1
ATOM 928 C C . GLY A 1 117 ? 5.573 -3.790 3.588 1.00 96.69 117 GLY A C 1
ATOM 929 O O . GLY A 1 117 ? 5.196 -3.653 4.757 1.00 96.69 117 GLY A O 1
ATOM 930 N N . LEU A 1 118 ? 6.015 -2.780 2.832 1.00 97.38 118 LEU A N 1
ATOM 931 C CA . LEU A 1 118 ? 6.131 -1.386 3.265 1.00 97.38 118 LEU A CA 1
ATOM 932 C C . LEU A 1 118 ? 4.760 -0.766 3.570 1.00 97.38 118 LEU A C 1
ATOM 934 O O . LEU A 1 118 ? 4.547 -0.239 4.664 1.00 97.38 118 LEU A O 1
ATOM 938 N N . VAL A 1 119 ? 3.800 -0.888 2.648 1.00 97.81 119 VAL A N 1
ATOM 939 C CA . VAL A 1 119 ? 2.443 -0.351 2.833 1.00 97.81 119 VAL A CA 1
ATOM 940 C C . VAL A 1 119 ? 1.768 -0.972 4.055 1.00 97.81 119 VAL A C 1
ATOM 942 O O . VAL A 1 119 ? 1.191 -0.252 4.877 1.00 97.81 119 VAL A O 1
ATOM 945 N N . TYR A 1 120 ? 1.875 -2.296 4.220 1.00 97.81 120 TYR A N 1
ATOM 946 C CA . TYR A 1 120 ? 1.355 -2.986 5.398 1.00 97.81 120 TYR A CA 1
ATOM 947 C C . TYR A 1 120 ? 2.032 -2.506 6.683 1.00 97.81 120 TYR A C 1
ATOM 949 O O . TYR A 1 120 ? 1.329 -2.257 7.665 1.00 97.81 120 TYR A O 1
ATOM 957 N N . PHE A 1 121 ? 3.362 -2.362 6.676 1.00 98.38 121 PHE A N 1
ATOM 958 C CA . PHE A 1 121 ? 4.141 -1.936 7.837 1.00 98.38 121 PHE A CA 1
ATOM 959 C C . PHE A 1 121 ? 3.681 -0.567 8.336 1.00 98.38 121 PHE A C 1
ATOM 961 O O . PHE A 1 121 ? 3.218 -0.443 9.472 1.00 98.38 121 PHE A O 1
ATOM 968 N N . VAL A 1 122 ? 3.747 0.441 7.461 1.00 98.38 122 VAL A N 1
ATOM 969 C CA . VAL A 1 122 ? 3.463 1.838 7.809 1.00 98.38 122 VAL A CA 1
ATOM 970 C C . VAL A 1 122 ? 2.004 1.997 8.219 1.00 98.38 122 VAL A C 1
ATOM 972 O O . VAL A 1 122 ? 1.716 2.509 9.300 1.00 98.38 122 VAL A O 1
ATOM 975 N N . THR A 1 123 ? 1.071 1.490 7.410 1.00 98.38 123 THR A N 1
ATOM 976 C CA . THR A 1 123 ? -0.366 1.642 7.686 1.00 98.38 123 THR A CA 1
ATOM 977 C C . THR A 1 123 ? -0.765 0.948 8.992 1.00 98.38 123 THR A C 1
ATOM 979 O O . THR A 1 123 ? -1.532 1.502 9.784 1.00 98.38 123 THR A O 1
ATOM 982 N N . SER A 1 124 ? -0.219 -0.244 9.262 1.00 98.25 124 SER A N 1
ATOM 983 C CA . SER A 1 124 ? -0.503 -0.984 10.499 1.00 98.25 124 SER A CA 1
ATOM 984 C C . SER A 1 124 ? 0.092 -0.308 11.729 1.00 98.25 124 SER A C 1
ATOM 986 O O . SER A 1 124 ? -0.555 -0.285 12.778 1.00 98.25 124 SER A O 1
ATOM 988 N N . LEU A 1 125 ? 1.301 0.247 11.614 1.00 98.19 125 LEU A N 1
ATOM 989 C CA . LEU A 1 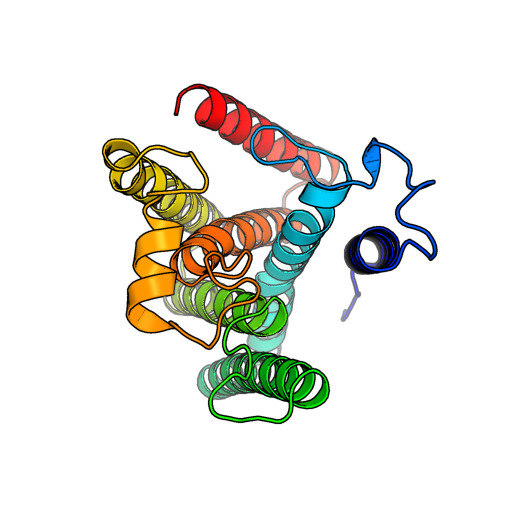125 ? 1.965 0.944 12.710 1.00 98.19 125 LEU A CA 1
ATOM 990 C C . LEU A 1 125 ? 1.226 2.236 13.074 1.00 98.19 125 LEU A C 1
ATOM 992 O O . LEU A 1 125 ? 0.942 2.454 14.251 1.00 98.19 125 LEU A O 1
ATOM 996 N N . VAL A 1 126 ? 0.838 3.038 12.075 1.00 98.19 126 VAL A N 1
ATOM 997 C CA . VAL A 1 126 ? 0.027 4.251 12.278 1.00 98.19 126 VAL A CA 1
ATOM 998 C C . VAL A 1 126 ? -1.307 3.896 12.935 1.00 98.19 126 VAL A C 1
ATOM 1000 O O . VAL A 1 126 ? -1.685 4.517 13.926 1.00 98.19 126 VAL A O 1
ATOM 1003 N N . TYR A 1 127 ? -1.998 2.854 12.458 1.00 98.31 127 TYR A N 1
ATOM 1004 C CA . TYR A 1 127 ? -3.260 2.424 13.069 1.00 98.31 127 TYR A CA 1
ATOM 1005 C C . TYR A 1 127 ? -3.079 2.009 14.537 1.00 98.31 127 TYR A C 1
ATOM 1007 O O . TYR A 1 127 ? -3.855 2.417 15.403 1.00 98.31 127 TYR A O 1
ATOM 1015 N N . LEU A 1 128 ? -2.048 1.210 14.833 1.00 97.69 128 LEU A N 1
ATOM 1016 C CA . LEU A 1 128 ? -1.750 0.768 16.194 1.00 97.69 128 LEU A CA 1
ATOM 1017 C C . LEU A 1 128 ? -1.410 1.948 17.113 1.00 97.69 128 LEU A C 1
ATOM 1019 O O . LEU A 1 128 ? -1.873 1.975 18.253 1.00 97.69 128 LEU A O 1
ATOM 1023 N N . LEU A 1 129 ? -0.642 2.924 16.621 1.00 97.44 129 LEU A N 1
ATOM 1024 C CA . LEU A 1 129 ? -0.304 4.135 17.363 1.00 97.44 129 LEU A CA 1
ATOM 1025 C C . LEU A 1 129 ? -1.566 4.926 17.722 1.00 97.44 129 LEU A C 1
ATOM 1027 O O . LEU A 1 129 ? -1.766 5.245 18.890 1.00 97.44 129 LEU A O 1
ATOM 1031 N N . LEU A 1 130 ? -2.456 5.162 16.754 1.00 97.31 130 LEU A N 1
ATOM 1032 C CA . LEU A 1 130 ? -3.728 5.852 16.993 1.00 97.31 130 LEU A CA 1
ATOM 1033 C C . LEU A 1 130 ? -4.595 5.109 18.019 1.00 97.31 130 LEU A C 1
ATOM 1035 O O . LEU A 1 130 ? -5.218 5.741 18.870 1.00 97.31 130 LEU A O 1
ATOM 1039 N N . LYS A 1 131 ? -4.591 3.770 18.007 1.00 95.62 131 LYS A N 1
ATOM 1040 C CA . LYS A 1 131 ? -5.273 2.976 19.040 1.00 95.62 131 LYS A CA 1
ATOM 1041 C C . LYS A 1 131 ? -4.640 3.102 20.416 1.00 95.62 131 LYS A C 1
ATOM 1043 O O . LYS A 1 131 ? -5.375 3.233 21.387 1.00 95.62 131 LYS A O 1
ATOM 1048 N N . LYS A 1 132 ? -3.312 3.116 20.508 1.00 94.44 132 LYS A N 1
ATOM 1049 C CA . LYS A 1 132 ? -2.601 3.327 21.777 1.00 94.44 132 LYS A CA 1
ATOM 1050 C C . LYS A 1 132 ? -2.852 4.727 22.348 1.00 94.44 132 LYS A C 1
ATOM 1052 O O . LYS A 1 132 ? -2.934 4.881 23.559 1.00 94.44 132 LYS A O 1
ATOM 1057 N N . LEU A 1 133 ? -3.005 5.723 21.478 1.00 95.31 133 LEU A N 1
ATOM 1058 C CA . LEU A 1 133 ? -3.364 7.098 21.834 1.00 95.31 133 LEU A CA 1
ATOM 1059 C C . LEU A 1 133 ? -4.867 7.276 22.129 1.00 95.31 133 LEU A C 1
ATOM 1061 O O . LEU A 1 133 ? -5.327 8.403 22.270 1.00 95.31 133 LEU A O 1
ATOM 1065 N N . ASN A 1 134 ? -5.643 6.186 22.205 1.00 93.19 134 ASN A N 1
ATOM 1066 C CA . ASN A 1 134 ? -7.091 6.196 22.441 1.00 93.19 134 ASN A CA 1
ATOM 1067 C C . ASN A 1 134 ? -7.881 7.076 21.454 1.00 93.19 134 ASN A C 1
ATOM 1069 O O . ASN A 1 134 ? -8.957 7.583 21.770 1.00 93.19 134 ASN A O 1
ATOM 1073 N N . VAL A 1 135 ? -7.378 7.227 20.225 1.00 94.69 135 VAL A N 1
ATOM 1074 C CA . VAL A 1 135 ? -8.054 7.998 19.182 1.00 94.69 135 VAL A CA 1
ATOM 1075 C C . VAL A 1 135 ? -9.317 7.253 18.742 1.00 94.69 135 VAL A C 1
ATOM 1077 O O . VAL A 1 135 ? -9.282 6.095 18.305 1.00 94.69 135 VAL A O 1
ATOM 1080 N N . GLY A 1 136 ? -10.459 7.934 18.853 1.00 92.75 136 GLY A N 1
ATOM 1081 C CA . GLY A 1 136 ? -11.757 7.408 18.441 1.00 92.75 136 GLY A CA 1
ATOM 1082 C C . GLY A 1 136 ? -11.815 7.094 16.942 1.00 92.75 136 GLY A C 1
ATOM 1083 O O . GLY A 1 136 ? -11.121 7.704 16.133 1.00 92.75 136 GLY A O 1
ATOM 1084 N N . SER A 1 137 ? -12.687 6.160 16.544 1.00 91.38 137 SER A N 1
ATOM 1085 C CA . SER A 1 137 ? -12.773 5.672 15.153 1.00 91.38 137 SER A CA 1
ATOM 1086 C C . SER A 1 137 ? -12.983 6.788 14.118 1.00 91.38 137 SER A C 1
ATOM 1088 O O . SER A 1 137 ? -12.381 6.743 13.049 1.00 91.38 137 SER A O 1
ATOM 1090 N N . THR A 1 138 ? -13.793 7.804 14.430 1.00 92.62 138 THR A N 1
ATOM 1091 C CA . THR A 1 138 ? -14.023 8.940 13.521 1.00 92.62 138 THR A CA 1
ATOM 1092 C C . THR A 1 138 ? -12.754 9.767 13.316 1.00 92.62 138 THR A C 1
ATOM 1094 O O . THR A 1 138 ? -12.400 10.050 12.177 1.00 92.62 138 THR A O 1
ATOM 1097 N N . ALA A 1 139 ? -12.034 10.091 14.393 1.00 95.56 139 ALA A N 1
ATOM 1098 C CA . ALA A 1 139 ? -10.765 10.807 14.302 1.00 95.56 139 ALA A CA 1
ATOM 1099 C C . ALA A 1 139 ? -9.706 9.971 13.566 1.00 95.56 139 ALA A C 1
ATOM 1101 O O . ALA A 1 139 ? -9.021 10.499 12.704 1.00 95.56 139 ALA A O 1
ATOM 1102 N N . THR A 1 140 ? -9.653 8.651 13.797 1.00 96.06 140 THR A N 1
ATOM 1103 C CA . THR A 1 140 ? -8.793 7.735 13.028 1.00 96.06 140 THR A CA 1
ATOM 1104 C C . THR A 1 140 ? -9.074 7.816 11.523 1.00 96.06 140 THR A C 1
ATOM 1106 O O . THR A 1 140 ? -8.135 7.935 10.742 1.00 96.06 140 THR A O 1
ATOM 1109 N N . ILE A 1 141 ? -10.348 7.784 11.108 1.00 95.38 141 ILE A N 1
ATOM 1110 C CA . ILE A 1 141 ? -10.738 7.906 9.692 1.00 95.38 141 ILE A CA 1
ATOM 1111 C C . ILE A 1 141 ? -10.246 9.235 9.109 1.00 95.38 141 ILE A C 1
ATOM 1113 O O . ILE A 1 141 ? -9.615 9.226 8.057 1.00 95.38 141 ILE A O 1
ATOM 1117 N N . ILE A 1 142 ? -10.487 10.352 9.804 1.00 95.94 142 ILE A N 1
ATOM 1118 C CA . ILE A 1 142 ? -10.051 11.684 9.361 1.00 95.94 142 ILE A CA 1
ATOM 1119 C C . ILE A 1 142 ? -8.525 11.735 9.240 1.00 95.94 142 ILE A C 1
ATOM 1121 O O . ILE A 1 142 ? -8.021 12.151 8.204 1.00 95.94 142 ILE A O 1
ATOM 1125 N N . THR A 1 143 ? -7.784 11.241 10.236 1.00 97.00 143 THR A N 1
ATOM 1126 C CA . THR A 1 143 ? -6.316 11.196 10.198 1.00 97.00 143 THR A CA 1
ATOM 1127 C C . THR A 1 143 ? -5.804 10.429 8.981 1.00 97.00 143 THR A C 1
ATOM 1129 O O . THR A 1 143 ? -4.931 10.925 8.275 1.00 97.00 143 THR A O 1
ATOM 1132 N N . PHE A 1 144 ? -6.354 9.248 8.690 1.00 97.44 144 PHE A N 1
ATOM 1133 C CA . PHE A 1 144 ? -5.944 8.472 7.518 1.00 97.44 144 PHE A CA 1
ATOM 1134 C C . PHE A 1 144 ? -6.294 9.159 6.194 1.00 97.44 144 PHE A C 1
ATOM 1136 O O . PHE A 1 144 ? -5.484 9.102 5.273 1.00 97.44 144 PHE A O 1
ATOM 1143 N N . LEU A 1 145 ? -7.449 9.828 6.095 1.00 95.88 145 LEU A N 1
ATOM 1144 C CA . LEU A 1 145 ? -7.787 10.635 4.917 1.00 95.88 145 LEU A CA 1
ATOM 1145 C C . LEU A 1 145 ? -6.808 11.800 4.748 1.00 95.88 145 LEU A C 1
ATOM 1147 O O . LEU A 1 145 ? -6.269 11.974 3.663 1.00 95.88 145 LEU A O 1
ATOM 1151 N N . CYS A 1 146 ? -6.514 12.545 5.816 1.00 96.25 146 CYS A N 1
ATOM 1152 C CA . CYS A 1 146 ? -5.571 13.660 5.774 1.00 96.25 146 CYS A CA 1
ATOM 1153 C C . CYS A 1 146 ? -4.168 13.211 5.356 1.00 96.25 146 CYS A C 1
ATOM 1155 O O . CYS A 1 146 ? -3.579 13.835 4.480 1.00 96.25 146 CYS A O 1
ATOM 1157 N N . ILE A 1 147 ? -3.644 12.122 5.932 1.00 97.50 147 ILE A N 1
ATOM 1158 C CA . ILE A 1 147 ? -2.316 11.610 5.562 1.00 97.50 147 ILE A CA 1
ATOM 1159 C C . ILE A 1 147 ? -2.325 11.087 4.120 1.00 97.50 147 ILE A C 1
ATOM 1161 O O . ILE A 1 147 ? -1.404 11.381 3.364 1.00 97.50 147 ILE A O 1
ATOM 1165 N N . SER A 1 148 ? -3.370 10.360 3.711 1.00 96.06 148 SER A N 1
ATOM 1166 C CA . SER A 1 148 ? -3.511 9.872 2.335 1.00 96.06 148 SER A CA 1
ATOM 1167 C C . SER A 1 148 ? -3.511 11.022 1.327 1.00 96.06 148 SER A C 1
ATOM 1169 O O . SER A 1 148 ? -2.757 10.987 0.357 1.00 96.06 148 SER A O 1
ATOM 1171 N N . THR A 1 149 ? -4.319 12.056 1.568 1.00 94.69 149 THR A N 1
ATOM 1172 C CA . THR A 1 149 ? -4.376 13.248 0.717 1.00 94.69 149 THR A CA 1
ATOM 1173 C C . THR A 1 149 ? -3.048 13.996 0.732 1.00 94.69 149 THR A C 1
ATOM 1175 O O . THR A 1 149 ? -2.565 14.376 -0.326 1.00 94.69 149 THR A O 1
ATOM 1178 N N . PHE A 1 150 ? -2.412 14.154 1.896 1.00 96.12 150 PHE A N 1
ATOM 1179 C CA . PHE A 1 150 ? -1.104 14.800 2.010 1.00 96.12 150 PHE A CA 1
ATOM 1180 C C . PHE A 1 150 ? -0.028 14.084 1.185 1.00 96.12 150 PHE A C 1
ATOM 1182 O O . PHE A 1 150 ? 0.729 14.743 0.481 1.00 96.12 150 PHE A O 1
ATOM 1189 N N . ILE A 1 151 ? 0.014 12.747 1.216 1.00 96.62 151 ILE A N 1
ATOM 1190 C CA . ILE A 1 151 ? 0.961 11.957 0.415 1.00 96.62 151 ILE A CA 1
ATOM 1191 C C . ILE A 1 151 ? 0.716 12.168 -1.085 1.00 96.62 151 ILE A C 1
ATOM 1193 O O . ILE A 1 151 ? 1.665 12.419 -1.823 1.00 96.62 151 ILE A O 1
ATOM 1197 N N . ILE A 1 152 ? -0.541 12.080 -1.536 1.00 94.50 152 ILE A N 1
ATOM 1198 C CA . ILE A 1 152 ? -0.890 12.203 -2.962 1.00 94.50 152 ILE A CA 1
ATOM 1199 C C . ILE A 1 152 ? -0.611 13.621 -3.472 1.00 94.50 152 ILE A C 1
ATOM 1201 O O . ILE A 1 152 ? 0.086 13.789 -4.470 1.00 94.50 152 ILE A O 1
ATOM 1205 N N . VAL A 1 153 ? -1.111 14.642 -2.771 1.00 94.81 153 VAL A N 1
ATOM 1206 C CA . VAL A 1 153 ? -0.930 16.053 -3.146 1.00 94.81 153 VAL A CA 1
ATOM 1207 C C . VAL A 1 153 ? 0.538 16.457 -3.041 1.00 94.81 153 VAL A C 1
ATOM 1209 O O . VAL A 1 153 ? 1.055 17.124 -3.931 1.00 94.81 153 VAL A O 1
ATOM 1212 N N . GLY A 1 154 ? 1.230 16.021 -1.986 1.00 95.62 154 GLY A N 1
ATOM 1213 C CA . GLY A 1 154 ? 2.657 16.265 -1.809 1.00 95.62 154 GLY A CA 1
ATOM 1214 C C . GLY A 1 154 ? 3.476 15.670 -2.951 1.00 95.62 154 GLY A C 1
ATOM 1215 O O . GLY A 1 154 ? 4.299 16.371 -3.531 1.00 95.62 154 GLY A O 1
ATOM 1216 N N . TYR A 1 155 ? 3.204 14.419 -3.336 1.00 95.12 155 TYR A N 1
ATOM 1217 C CA . TYR A 1 155 ? 3.849 13.809 -4.499 1.00 95.12 155 TYR A CA 1
ATOM 1218 C C . TYR A 1 155 ? 3.541 14.574 -5.790 1.00 95.12 155 TYR A C 1
ATOM 1220 O O . TYR A 1 155 ? 4.466 14.882 -6.534 1.00 95.12 155 TYR A O 1
ATOM 1228 N N . TYR A 1 156 ? 2.277 14.931 -6.036 1.00 94.19 156 TYR A N 1
ATOM 1229 C CA . TYR A 1 156 ? 1.883 15.692 -7.223 1.00 94.19 156 TYR A CA 1
ATOM 1230 C C . TYR A 1 156 ? 2.637 17.028 -7.329 1.00 94.19 156 TYR A C 1
ATOM 1232 O O . TYR A 1 156 ? 3.216 17.324 -8.371 1.00 94.19 156 TYR A O 1
ATOM 1240 N N . ILE A 1 157 ? 2.698 17.809 -6.242 1.00 95.19 157 ILE A N 1
ATOM 1241 C CA . ILE A 1 157 ? 3.412 19.096 -6.207 1.00 95.19 157 ILE A CA 1
ATOM 1242 C C . ILE A 1 157 ? 4.911 18.903 -6.454 1.00 95.19 157 ILE A C 1
ATOM 1244 O O . ILE A 1 157 ? 5.504 19.675 -7.202 1.00 95.19 157 ILE A O 1
ATOM 1248 N N . LEU A 1 158 ? 5.519 17.880 -5.846 1.00 95.62 158 LEU A N 1
ATOM 1249 C CA . LEU A 1 158 ? 6.943 17.586 -6.019 1.00 95.62 158 LEU A CA 1
ATOM 1250 C C . LEU A 1 158 ? 7.270 17.098 -7.434 1.00 95.62 158 LEU A C 1
ATOM 1252 O O . LEU A 1 158 ? 8.330 17.434 -7.953 1.00 95.62 158 LEU A O 1
ATOM 1256 N N . ALA A 1 159 ? 6.383 16.316 -8.051 1.00 94.69 159 ALA A N 1
ATOM 1257 C CA . ALA A 1 159 ? 6.573 15.762 -9.388 1.00 94.69 159 ALA A CA 1
ATOM 1258 C C . ALA A 1 159 ? 6.301 16.788 -10.500 1.00 94.69 159 ALA A C 1
ATOM 1260 O O . ALA A 1 159 ? 6.938 16.729 -11.547 1.00 94.69 159 ALA A O 1
ATOM 1261 N N . LYS A 1 160 ? 5.413 17.765 -10.269 1.00 94.00 160 LYS A N 1
ATOM 1262 C CA . LYS A 1 160 ? 4.983 18.752 -11.273 1.00 94.00 160 LYS A CA 1
ATOM 1263 C C . LYS A 1 160 ? 6.125 19.464 -12.027 1.00 94.00 160 LYS A C 1
ATOM 1265 O O . LYS A 1 160 ? 6.000 19.586 -13.242 1.00 94.00 160 LYS A O 1
ATOM 1270 N N . PRO A 1 161 ? 7.232 19.908 -11.392 1.00 95.38 161 PRO A N 1
ATOM 1271 C CA . PRO A 1 161 ? 8.346 20.551 -12.101 1.00 95.38 161 PRO A CA 1
ATOM 1272 C C . PRO A 1 161 ? 9.102 19.627 -13.064 1.00 95.38 161 PRO A C 1
ATOM 1274 O O . PRO A 1 161 ? 9.738 20.112 -13.993 1.00 95.38 161 PRO A O 1
ATOM 1277 N N . TYR A 1 162 ? 9.041 18.314 -12.836 1.00 93.69 162 TYR A N 1
ATOM 1278 C CA . TYR A 1 162 ? 9.719 17.287 -13.632 1.00 93.69 162 TYR A CA 1
ATOM 1279 C C . TYR A 1 162 ? 8.833 16.743 -14.761 1.00 93.69 162 TYR A C 1
ATOM 1281 O O . TYR A 1 162 ? 9.302 16.010 -15.624 1.00 93.69 162 TYR A O 1
ATOM 1289 N N . GLY A 1 163 ? 7.547 17.103 -14.757 1.00 92.19 163 GLY A N 1
ATOM 1290 C CA . GLY A 1 163 ? 6.552 16.534 -15.652 1.00 92.19 163 GLY A CA 1
ATOM 1291 C C . GLY A 1 163 ? 6.093 15.137 -15.227 1.00 92.19 163 GLY A C 1
ATOM 1292 O O . GLY A 1 163 ? 6.549 14.557 -14.239 1.00 92.19 163 GLY A O 1
ATOM 1293 N N . PHE A 1 164 ? 5.139 14.614 -15.993 1.00 90.06 164 PHE A N 1
ATOM 1294 C CA . PHE A 1 164 ? 4.523 13.307 -15.761 1.00 90.06 164 PHE A CA 1
ATOM 1295 C C . PHE A 1 164 ? 4.772 12.341 -16.917 1.00 90.06 164 PHE A C 1
ATOM 1297 O O . PHE A 1 164 ? 4.072 11.343 -17.004 1.00 90.06 164 PHE A O 1
ATOM 1304 N N . GLU A 1 165 ? 5.726 12.633 -17.803 1.00 91.25 165 GLU A N 1
ATOM 1305 C CA . GLU A 1 165 ? 6.189 11.702 -18.839 1.00 91.25 165 GLU A CA 1
ATOM 1306 C C . GLU A 1 165 ? 7.119 10.643 -18.242 1.00 91.25 165 GLU A C 1
ATOM 1308 O O . GLU A 1 165 ? 7.667 10.840 -17.161 1.00 91.25 165 GLU A O 1
ATOM 1313 N N . LEU A 1 166 ? 7.289 9.503 -18.917 1.00 86.62 166 LEU A N 1
ATOM 1314 C CA . LEU A 1 166 ? 8.155 8.425 -18.424 1.00 86.62 166 LEU A CA 1
ATOM 1315 C C . LEU A 1 166 ? 9.575 8.941 -18.191 1.00 86.62 166 LEU A C 1
ATOM 1317 O O . LEU A 1 166 ? 10.107 8.835 -17.082 1.00 86.62 166 LEU A O 1
ATOM 1321 N N . GLU A 1 167 ? 10.140 9.522 -19.246 1.00 90.50 167 GLU A N 1
ATOM 1322 C CA . GLU A 1 167 ? 11.470 10.106 -19.258 1.00 90.50 167 GLU A CA 1
ATOM 1323 C C . GLU A 1 167 ? 11.489 11.442 -18.514 1.00 90.50 167 GLU A C 1
ATOM 1325 O O . GLU A 1 167 ? 10.694 12.342 -18.780 1.00 90.50 167 GLU A O 1
ATOM 1330 N N . GLY A 1 168 ? 12.418 11.572 -17.572 1.00 89.25 168 GLY A N 1
ATOM 1331 C CA . GLY A 1 168 ? 12.607 12.785 -16.783 1.00 89.25 168 GLY A CA 1
ATOM 1332 C C . GLY A 1 168 ? 11.659 12.926 -15.593 1.00 89.25 168 GLY A C 1
ATOM 1333 O O . GLY A 1 168 ? 11.848 13.857 -14.810 1.00 89.25 168 GLY A O 1
ATOM 1334 N N . SER A 1 169 ? 10.699 12.010 -15.391 1.00 93.88 169 SER A N 1
ATOM 1335 C CA . SER A 1 169 ? 9.825 12.063 -14.210 1.00 93.88 169 SER A CA 1
ATOM 1336 C C . SER A 1 169 ? 10.604 11.957 -12.903 1.00 93.88 169 SER A C 1
ATOM 1338 O O . SER A 1 169 ? 11.598 11.237 -12.783 1.00 93.88 169 SER A O 1
ATOM 1340 N N . LEU A 1 170 ? 10.080 12.609 -11.861 1.00 94.69 170 LEU A N 1
ATOM 1341 C CA . LEU A 1 170 ? 10.667 12.561 -10.522 1.00 94.69 170 LEU A CA 1
ATOM 1342 C C . LEU A 1 170 ? 10.848 11.121 -10.010 1.00 94.69 170 LEU A C 1
ATOM 1344 O O . LEU A 1 170 ? 11.872 10.810 -9.405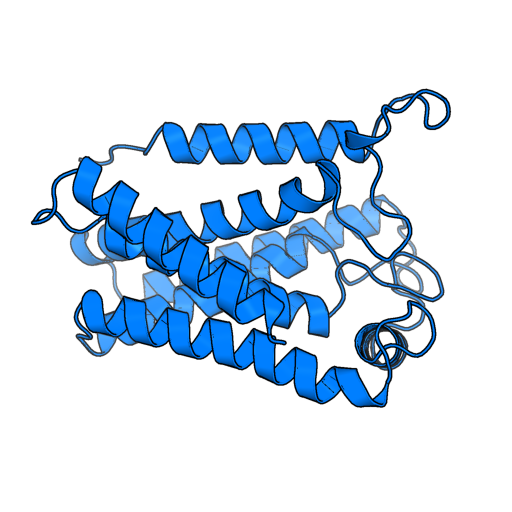 1.00 94.69 170 LEU A O 1
ATOM 1348 N N . ALA A 1 171 ? 9.869 10.242 -10.249 1.00 93.19 171 ALA A N 1
ATOM 1349 C CA . ALA A 1 171 ? 9.962 8.836 -9.857 1.00 93.19 171 ALA A CA 1
ATOM 1350 C C . ALA A 1 171 ? 11.137 8.137 -10.551 1.00 93.19 171 ALA A C 1
ATOM 1352 O O . ALA A 1 171 ? 11.960 7.522 -9.875 1.00 93.19 171 ALA A O 1
ATOM 1353 N N . GLN A 1 172 ? 11.260 8.311 -11.870 1.00 94.06 172 GLN A N 1
ATOM 1354 C CA . GLN A 1 172 ? 12.343 7.733 -12.657 1.00 94.06 172 GLN A CA 1
ATOM 1355 C C . GLN A 1 172 ? 13.718 8.207 -12.172 1.00 94.06 172 GLN A C 1
ATOM 1357 O O . GLN A 1 172 ? 14.617 7.393 -11.971 1.00 94.06 172 GLN A O 1
ATOM 1362 N N . LEU A 1 173 ? 13.875 9.514 -11.939 1.00 93.81 173 LEU A N 1
ATOM 1363 C CA . LEU A 1 173 ? 15.134 10.104 -11.481 1.00 93.81 173 LEU A CA 1
ATOM 1364 C C . LEU A 1 173 ? 15.562 9.561 -10.117 1.00 93.81 173 LEU A C 1
ATOM 1366 O O . LEU A 1 173 ? 16.736 9.248 -9.919 1.00 93.81 173 LEU A O 1
ATOM 1370 N N . VAL A 1 174 ? 14.619 9.425 -9.183 1.00 94.50 174 VAL 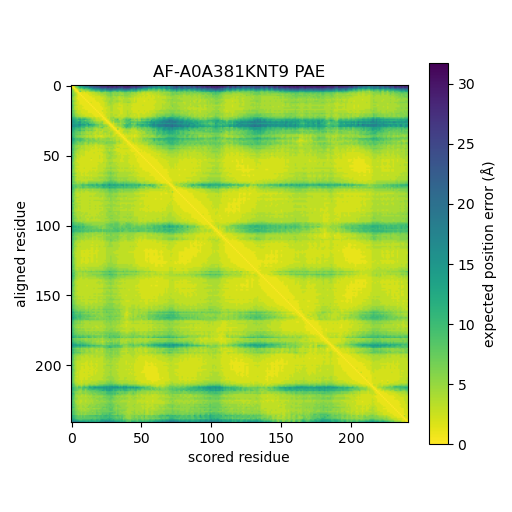A N 1
ATOM 1371 C CA . VAL A 1 174 ? 14.909 8.873 -7.855 1.00 94.50 174 VAL A CA 1
ATOM 1372 C C . VAL A 1 174 ? 15.281 7.398 -7.946 1.00 94.50 174 VAL A C 1
ATOM 1374 O O . VAL A 1 174 ? 16.279 6.987 -7.352 1.00 94.50 174 VAL A O 1
ATOM 1377 N N . ASP A 1 175 ? 14.534 6.605 -8.711 1.00 93.75 175 ASP A N 1
ATOM 1378 C CA . ASP A 1 175 ? 14.816 5.177 -8.837 1.00 93.75 175 ASP A CA 1
ATOM 1379 C C . ASP A 1 175 ? 16.168 4.930 -9.533 1.00 93.75 175 ASP A C 1
ATOM 1381 O O . ASP A 1 175 ? 16.962 4.116 -9.062 1.00 93.75 175 ASP A O 1
ATOM 1385 N N . LEU A 1 176 ? 16.498 5.695 -10.580 1.00 93.56 176 LEU A N 1
ATOM 1386 C CA . LEU A 1 176 ? 17.807 5.645 -11.240 1.00 93.56 176 LEU A CA 1
ATOM 1387 C C . LEU A 1 176 ? 18.953 6.110 -10.338 1.00 93.56 176 LEU A C 1
ATOM 1389 O O . LEU A 1 176 ? 20.065 5.610 -10.477 1.00 93.56 176 LEU A O 1
ATOM 1393 N N . HIS A 1 177 ? 18.720 7.056 -9.428 1.00 93.12 177 HIS A N 1
ATOM 1394 C CA . HIS A 1 177 ? 19.762 7.529 -8.519 1.00 93.12 177 HIS A CA 1
ATOM 1395 C C . HIS A 1 177 ? 20.136 6.474 -7.469 1.00 93.12 177 HIS A C 1
ATOM 1397 O O . HIS A 1 177 ? 21.319 6.267 -7.205 1.00 93.12 177 HIS A O 1
ATOM 1403 N N . PHE A 1 178 ? 19.143 5.796 -6.883 1.00 91.50 178 PHE A N 1
ATOM 1404 C CA . PHE A 1 178 ? 19.368 4.859 -5.775 1.00 91.50 178 PHE A CA 1
ATOM 1405 C C . PHE A 1 178 ? 19.514 3.395 -6.199 1.00 91.50 178 PHE A C 1
ATOM 1407 O O . PHE A 1 178 ? 20.162 2.629 -5.489 1.00 91.50 178 PHE A O 1
ATOM 1414 N N . PHE A 1 179 ? 18.915 2.990 -7.320 1.00 92.31 179 PHE A N 1
ATOM 1415 C CA . PHE A 1 179 ? 18.775 1.579 -7.702 1.00 92.31 179 PHE A CA 1
ATOM 1416 C C . PHE A 1 179 ? 19.240 1.295 -9.137 1.00 92.31 179 PHE A C 1
ATOM 1418 O O . PHE A 1 179 ? 18.793 0.323 -9.749 1.00 92.31 179 PHE A O 1
ATOM 1425 N N . LYS A 1 180 ? 20.139 2.118 -9.696 1.00 90.94 180 LYS A N 1
ATOM 1426 C CA . LYS A 1 180 ? 20.724 1.877 -11.025 1.00 90.94 180 LYS A CA 1
ATOM 1427 C C . LYS A 1 180 ? 21.273 0.450 -11.129 1.00 90.94 180 LYS A C 1
ATOM 1429 O O . LYS A 1 180 ? 22.005 0.015 -10.251 1.00 90.94 180 LYS A O 1
ATOM 1434 N N . GLY A 1 181 ? 20.929 -0.258 -12.206 1.00 88.56 181 GLY A N 1
ATOM 1435 C CA . GLY A 1 181 ? 21.326 -1.659 -12.417 1.00 88.56 181 GLY A CA 1
ATOM 1436 C C . GLY A 1 181 ? 20.403 -2.694 -11.761 1.00 88.56 181 GLY A C 1
ATOM 1437 O O . GLY A 1 181 ? 20.424 -3.850 -12.160 1.00 88.56 181 GLY A O 1
ATOM 1438 N N . HIS A 1 182 ? 19.521 -2.272 -10.851 1.00 91.62 182 HIS A N 1
ATOM 1439 C CA . HIS A 1 182 ? 18.622 -3.138 -10.078 1.00 91.62 182 HIS A CA 1
ATOM 1440 C C . HIS A 1 182 ? 17.131 -2.843 -10.324 1.00 91.62 182 HIS A C 1
ATOM 1442 O O . HIS A 1 182 ? 16.281 -3.093 -9.459 1.00 91.62 182 HIS A O 1
ATOM 1448 N N . LEU A 1 183 ? 16.811 -2.274 -11.487 1.00 91.81 183 LEU A N 1
ATOM 1449 C CA . LEU A 1 183 ? 15.461 -1.874 -11.890 1.00 91.81 183 LEU A CA 1
ATOM 1450 C C . LEU A 1 183 ? 14.782 -2.958 -12.740 1.00 91.81 183 LEU A C 1
ATOM 1452 O O . LEU A 1 183 ? 15.443 -3.785 -13.365 1.00 91.81 183 LEU A O 1
ATOM 1456 N N . TYR A 1 184 ? 13.451 -2.920 -12.820 1.00 87.88 184 TYR A N 1
ATOM 1457 C CA . TYR A 1 184 ? 12.670 -3.792 -13.704 1.00 87.88 184 TYR A CA 1
ATOM 1458 C C . TYR A 1 184 ? 13.012 -3.627 -15.193 1.00 87.88 184 TYR A C 1
ATOM 1460 O O . TYR A 1 184 ? 13.127 -4.611 -15.922 1.00 87.88 184 TYR A O 1
ATOM 1468 N N . LYS A 1 185 ? 13.147 -2.379 -15.650 1.00 86.88 185 LYS A N 1
ATOM 1469 C CA . LYS A 1 185 ? 13.663 -2.008 -16.972 1.00 86.88 185 LYS A CA 1
ATOM 1470 C C . LYS A 1 185 ? 14.876 -1.098 -16.775 1.00 86.88 185 LYS A C 1
ATOM 1472 O O . LYS A 1 185 ? 14.912 -0.402 -15.763 1.00 86.88 185 LYS A O 1
ATOM 1477 N N . PRO A 1 186 ? 15.816 -1.023 -17.738 1.00 84.19 186 PRO A N 1
ATOM 1478 C CA . PRO A 1 186 ? 17.042 -0.228 -17.594 1.00 84.19 186 PRO A CA 1
ATOM 1479 C C . PRO A 1 186 ? 16.816 1.215 -17.129 1.00 84.19 186 PRO A C 1
ATOM 1481 O O . PRO A 1 186 ? 17.637 1.772 -16.407 1.00 84.19 186 PRO A O 1
ATOM 1484 N N . GLU A 1 187 ? 15.682 1.794 -17.516 1.00 85.38 187 GLU A N 1
ATOM 1485 C CA . GLU A 1 187 ? 15.355 3.195 -17.281 1.00 85.38 187 GLU A CA 1
ATOM 1486 C C . GLU A 1 187 ? 14.146 3.393 -16.363 1.00 85.38 187 GLU A C 1
ATOM 1488 O O . GLU A 1 187 ? 13.799 4.534 -16.089 1.00 85.38 187 GLU A O 1
ATOM 1493 N N . PHE A 1 188 ? 13.458 2.338 -15.910 1.00 85.56 188 PHE A N 1
ATOM 1494 C CA . PHE A 1 188 ? 12.186 2.507 -15.200 1.00 85.56 188 PHE A CA 1
ATOM 1495 C C . PHE A 1 188 ? 11.837 1.352 -14.263 1.00 85.56 188 PHE A C 1
ATOM 1497 O O . PHE A 1 188 ? 11.949 0.174 -14.613 1.00 85.56 188 PHE A O 1
ATOM 1504 N N . GLU A 1 189 ? 11.311 1.712 -13.095 1.00 90.94 189 GLU A N 1
ATOM 1505 C CA . GLU A 1 189 ? 10.839 0.782 -12.079 1.00 90.94 189 GLU A CA 1
ATOM 1506 C C . GLU A 1 189 ? 9.369 1.080 -11.715 1.00 90.94 189 GLU A C 1
ATOM 1508 O O . GLU A 1 189 ? 9.079 2.036 -10.992 1.00 90.94 189 GLU A O 1
ATOM 1513 N N . PRO A 1 190 ? 8.401 0.270 -12.194 1.00 87.31 190 PRO A N 1
ATOM 1514 C CA . PRO A 1 190 ? 6.984 0.472 -11.878 1.00 87.31 190 PRO A CA 1
ATOM 1515 C C . PRO A 1 190 ? 6.690 0.317 -10.379 1.00 87.31 190 PRO A C 1
ATOM 1517 O O . PRO A 1 190 ? 5.729 0.903 -9.866 1.00 87.31 190 PRO A O 1
ATOM 1520 N N . ASP A 1 191 ? 7.523 -0.449 -9.664 1.00 90.69 191 ASP A N 1
ATOM 1521 C CA . ASP A 1 191 ? 7.446 -0.690 -8.226 1.00 90.69 191 ASP A CA 1
ATOM 1522 C C . ASP A 1 191 ? 8.398 0.188 -7.391 1.00 90.69 191 ASP A C 1
ATOM 1524 O O . ASP A 1 191 ? 8.763 -0.173 -6.271 1.00 90.69 191 ASP A O 1
ATOM 1528 N N . GLY A 1 192 ? 8.753 1.355 -7.939 1.00 90.94 192 GLY A N 1
ATOM 1529 C CA . GLY A 1 192 ? 9.737 2.313 -7.432 1.00 90.94 192 GLY A CA 1
ATOM 1530 C C . GLY A 1 192 ? 9.565 2.774 -5.986 1.00 90.94 192 GLY A C 1
ATOM 1531 O O . GLY A 1 192 ? 8.539 2.551 -5.329 1.00 90.94 192 GLY A O 1
ATOM 1532 N N . PHE A 1 193 ? 10.575 3.466 -5.466 1.00 92.69 193 PHE A N 1
ATOM 1533 C CA . PHE A 1 193 ? 10.588 3.913 -4.075 1.00 92.69 193 PHE A CA 1
ATOM 1534 C C . PHE A 1 193 ? 9.521 4.982 -3.809 1.00 92.69 193 PHE A C 1
ATOM 1536 O O . PHE A 1 193 ? 8.673 4.809 -2.929 1.00 92.69 193 PHE A O 1
ATOM 1543 N N . LEU A 1 194 ? 9.498 6.056 -4.607 1.00 93.69 194 LEU A N 1
ATOM 1544 C CA . LEU A 1 194 ? 8.509 7.131 -4.449 1.00 93.69 194 LEU A CA 1
ATOM 1545 C C . LEU A 1 194 ? 7.085 6.642 -4.711 1.00 93.69 194 LEU A C 1
ATOM 1547 O O . LEU A 1 194 ? 6.164 6.948 -3.956 1.00 93.69 194 LEU A O 1
ATOM 1551 N N . THR A 1 195 ? 6.901 5.826 -5.743 1.00 92.88 195 THR A N 1
ATOM 1552 C CA . THR A 1 195 ? 5.597 5.242 -6.075 1.00 92.88 195 THR A CA 1
ATOM 1553 C C . THR A 1 195 ? 5.124 4.273 -4.983 1.00 92.88 195 THR A C 1
ATOM 1555 O O . THR A 1 195 ? 3.925 4.171 -4.724 1.00 92.88 195 THR A O 1
ATOM 1558 N N . SER A 1 196 ? 6.039 3.627 -4.252 1.00 95.31 196 SER A N 1
ATOM 1559 C CA . SER A 1 196 ? 5.714 2.841 -3.054 1.00 95.31 196 SER A CA 1
ATOM 1560 C C . SER A 1 196 ? 5.284 3.704 -1.864 1.00 95.31 196 SER A C 1
ATOM 1562 O O . SER A 1 196 ? 4.392 3.292 -1.120 1.00 95.31 196 SER A O 1
ATOM 1564 N N . ILE A 1 197 ? 5.837 4.913 -1.703 1.00 95.56 197 ILE A N 1
ATOM 1565 C CA . ILE A 1 197 ? 5.336 5.898 -0.728 1.00 95.56 197 ILE A CA 1
ATOM 1566 C C . ILE A 1 197 ? 3.917 6.325 -1.106 1.00 95.56 197 ILE A C 1
ATOM 1568 O O . ILE A 1 197 ? 3.027 6.309 -0.256 1.00 95.56 197 ILE A O 1
ATOM 1572 N N . VAL A 1 198 ? 3.669 6.621 -2.386 1.00 95.81 198 VAL A N 1
ATOM 1573 C CA . VAL A 1 198 ? 2.318 6.931 -2.876 1.00 95.81 198 VAL A CA 1
ATOM 1574 C C . VAL A 1 198 ? 1.368 5.756 -2.623 1.00 95.81 198 VAL A C 1
ATOM 1576 O O . VAL A 1 198 ? 0.249 5.976 -2.168 1.00 95.81 198 VAL A O 1
ATOM 1579 N N . ALA A 1 199 ? 1.804 4.504 -2.782 1.00 96.81 199 ALA A N 1
ATOM 1580 C CA . ALA A 1 199 ? 0.983 3.323 -2.495 1.00 96.81 199 ALA A CA 1
ATOM 1581 C C . ALA A 1 199 ? 0.552 3.196 -1.015 1.00 96.81 199 ALA A C 1
ATOM 1583 O O . ALA A 1 199 ? -0.467 2.557 -0.729 1.00 96.81 199 ALA A O 1
ATOM 1584 N N . ILE A 1 200 ? 1.255 3.835 -0.065 1.00 98.00 200 ILE A N 1
ATOM 1585 C CA . ILE A 1 200 ? 0.822 3.903 1.343 1.00 98.00 200 ILE A CA 1
ATOM 1586 C C . ILE A 1 200 ? -0.544 4.587 1.441 1.00 98.00 200 ILE A C 1
ATOM 1588 O O . ILE A 1 200 ? -1.392 4.125 2.205 1.00 98.00 200 ILE A O 1
ATOM 1592 N N . SER A 1 201 ? -0.798 5.617 0.625 1.00 96.69 201 SER A N 1
ATOM 1593 C CA . SER A 1 201 ? -2.095 6.307 0.571 1.00 96.69 201 SER A CA 1
ATOM 1594 C C . SER A 1 201 ? -3.244 5.328 0.288 1.00 96.69 201 SER A C 1
ATOM 1596 O O . SER A 1 201 ? -4.237 5.307 1.010 1.00 96.69 201 SER A O 1
ATOM 1598 N N . SER A 1 202 ? -3.064 4.399 -0.656 1.00 96.06 202 SER A N 1
ATOM 1599 C CA . SER A 1 202 ? -4.058 3.364 -0.977 1.00 96.06 202 SER A CA 1
ATOM 1600 C C . SER A 1 202 ? -4.293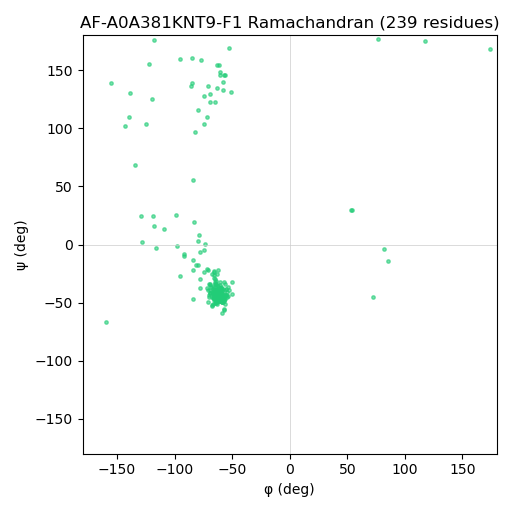 2.401 0.190 1.00 96.06 202 SER A C 1
ATOM 1602 O O . SER A 1 202 ? -5.433 2.031 0.481 1.00 96.06 202 SER A O 1
ATOM 1604 N N . GLY A 1 203 ? -3.233 2.028 0.914 1.00 97.50 203 GLY A N 1
ATOM 1605 C CA . GLY A 1 203 ? -3.349 1.225 2.135 1.00 97.50 203 GLY A CA 1
ATOM 1606 C C . GLY A 1 203 ? -4.122 1.956 3.236 1.00 97.50 203 GLY A C 1
ATOM 1607 O O . GLY A 1 203 ? -4.977 1.364 3.901 1.00 97.50 203 GLY A O 1
ATOM 1608 N N . MET A 1 204 ? -3.874 3.257 3.389 1.00 97.88 204 MET A N 1
ATOM 1609 C CA . MET A 1 204 ? -4.575 4.133 4.327 1.00 97.88 204 MET A CA 1
ATOM 1610 C C . MET A 1 204 ? -6.054 4.301 3.967 1.00 97.88 204 MET A C 1
ATOM 1612 O O . MET A 1 204 ? -6.898 4.166 4.852 1.00 97.88 204 MET A O 1
ATOM 1616 N N . LEU A 1 205 ? -6.392 4.487 2.687 1.00 96.75 205 LEU A N 1
ATOM 1617 C CA . LEU A 1 205 ? -7.777 4.487 2.200 1.00 96.75 205 LEU A CA 1
ATOM 1618 C C . LEU A 1 205 ? -8.475 3.151 2.482 1.00 96.75 205 LEU A C 1
ATOM 1620 O O . LEU A 1 205 ? -9.592 3.132 2.992 1.00 96.75 205 LEU A O 1
ATOM 1624 N N . GLY A 1 206 ? -7.797 2.024 2.264 1.00 96.31 206 GLY A N 1
ATOM 1625 C CA . GLY A 1 206 ? -8.313 0.723 2.688 1.00 96.31 206 GLY A CA 1
ATOM 1626 C C . GLY A 1 206 ? -8.578 0.664 4.196 1.00 96.31 206 GLY A C 1
ATOM 1627 O O . GLY A 1 206 ? -9.623 0.185 4.637 1.00 96.31 206 GLY A O 1
ATOM 1628 N N . CYS A 1 207 ? -7.668 1.200 5.010 1.00 97.00 207 CYS A N 1
ATOM 1629 C CA . CYS A 1 207 ? -7.833 1.262 6.461 1.00 97.00 207 CYS A CA 1
ATOM 1630 C C . CYS A 1 207 ? -9.050 2.113 6.874 1.00 97.00 207 CYS A C 1
ATOM 1632 O O . CYS A 1 207 ? -9.778 1.719 7.792 1.00 97.00 207 CYS A O 1
ATOM 1634 N N . THR A 1 208 ? -9.334 3.227 6.183 1.00 96.56 208 THR A N 1
ATOM 1635 C CA . THR A 1 208 ? -10.543 4.033 6.446 1.00 96.56 208 THR A CA 1
ATOM 1636 C C . THR A 1 208 ? -11.814 3.242 6.168 1.00 96.56 208 THR A C 1
ATOM 1638 O O . THR A 1 208 ? -12.694 3.191 7.030 1.00 96.56 208 THR A O 1
ATOM 1641 N N . MET A 1 209 ? -11.876 2.538 5.034 1.00 94.94 209 MET A N 1
ATOM 1642 C CA . MET A 1 209 ? -12.985 1.642 4.698 1.00 94.94 209 MET A CA 1
ATOM 1643 C C . MET A 1 209 ? -13.160 0.565 5.776 1.00 94.94 209 MET A C 1
ATOM 1645 O O . MET A 1 209 ? -14.267 0.356 6.270 1.00 94.94 209 MET A O 1
ATOM 1649 N N . GLY A 1 210 ? -12.068 -0.061 6.227 1.00 94.44 210 GLY A N 1
ATOM 1650 C CA . GLY A 1 210 ? -12.096 -1.037 7.320 1.00 94.44 210 GLY A CA 1
ATOM 1651 C C . GLY A 1 210 ? -12.617 -0.459 8.641 1.00 94.44 210 GLY A C 1
ATOM 1652 O O . GLY A 1 210 ? -13.395 -1.111 9.337 1.00 94.44 210 GLY A O 1
ATOM 1653 N N . CYS A 1 211 ? -12.256 0.783 8.974 1.00 94.62 211 CYS A N 1
ATOM 1654 C CA . CYS A 1 211 ? -12.779 1.475 10.152 1.00 94.62 211 CYS A CA 1
ATOM 1655 C C . CYS A 1 211 ? -14.286 1.744 10.050 1.00 94.62 211 CYS A C 1
ATOM 1657 O O . CYS A 1 211 ? -14.992 1.571 11.041 1.00 94.62 211 CYS A O 1
ATOM 1659 N N . VAL A 1 212 ? -14.786 2.138 8.873 1.00 94.00 212 VAL A N 1
ATOM 1660 C CA . VAL A 1 212 ? -16.225 2.347 8.631 1.00 94.00 212 VAL A CA 1
ATOM 1661 C C . VAL A 1 212 ? -16.996 1.030 8.737 1.00 94.00 212 VAL A C 1
ATOM 1663 O O . VAL A 1 212 ? -18.058 0.991 9.357 1.00 94.00 212 VAL A O 1
ATOM 1666 N N . LEU A 1 213 ? -16.456 -0.062 8.190 1.00 91.81 213 LEU A N 1
ATOM 1667 C CA . LEU A 1 213 ? -17.096 -1.380 8.234 1.00 91.81 213 LEU A CA 1
ATOM 1668 C C . LEU A 1 213 ? -17.245 -1.922 9.662 1.00 91.81 213 LEU A C 1
ATOM 1670 O O . LEU A 1 213 ? -18.257 -2.553 9.973 1.00 91.81 213 LEU A O 1
ATOM 1674 N N . LEU A 1 214 ? -16.278 -1.632 10.535 1.00 91.25 214 LEU A N 1
ATOM 1675 C CA . LEU A 1 214 ? -16.267 -2.070 11.935 1.00 91.25 214 LEU A CA 1
ATOM 1676 C C . LEU A 1 214 ? -17.183 -1.266 12.869 1.00 91.25 214 LEU A C 1
ATOM 1678 O O . LEU A 1 214 ? -17.310 -1.635 14.033 1.00 91.25 214 LEU A O 1
ATOM 1682 N N . LYS A 1 215 ? -17.809 -0.182 12.403 1.00 89.19 215 LYS A N 1
ATOM 1683 C CA . LYS A 1 215 ? -18.770 0.579 13.211 1.00 89.19 215 LYS A CA 1
ATOM 1684 C C . LYS A 1 215 ? -20.074 -0.201 13.379 1.00 89.19 215 LYS A C 1
ATOM 1686 O O . LYS A 1 215 ? -20.807 -0.389 12.415 1.00 89.19 215 LYS A O 1
ATOM 1691 N N . GLU A 1 216 ? -20.352 -0.695 14.580 1.00 85.12 216 GLU A N 1
ATOM 1692 C CA . GLU A 1 216 ? -21.550 -1.502 14.873 1.00 85.12 216 GLU A CA 1
ATOM 1693 C C . GLU A 1 216 ? -22.832 -0.648 14.931 1.00 85.12 216 GLU A C 1
ATOM 1695 O O . GLU A 1 216 ? -23.914 -1.135 14.627 1.00 85.12 216 GLU A O 1
ATOM 1700 N N . ASP A 1 217 ? -22.700 0.651 15.208 1.00 87.19 217 ASP A N 1
ATOM 1701 C CA . ASP A 1 217 ? -23.780 1.642 15.318 1.00 87.19 217 ASP A CA 1
ATOM 1702 C C . ASP A 1 217 ? -24.388 2.076 13.968 1.00 87.19 217 ASP A C 1
ATOM 1704 O O . ASP A 1 217 ? -25.355 2.838 13.921 1.00 87.19 217 ASP A O 1
ATOM 1708 N N . ILE A 1 218 ? -23.830 1.610 12.846 1.00 88.88 218 ILE A N 1
ATOM 1709 C CA . ILE A 1 218 ? -24.225 2.021 11.496 1.00 88.88 218 ILE A CA 1
ATOM 1710 C C . ILE A 1 218 ? -24.718 0.802 10.707 1.00 88.88 218 ILE A C 1
ATOM 1712 O O . ILE A 1 218 ? -23.986 -0.170 10.531 1.00 88.88 218 ILE A O 1
ATOM 1716 N N . GLY A 1 219 ? -25.933 0.880 10.155 1.00 90.12 219 GLY A N 1
ATOM 1717 C CA . GLY A 1 219 ? -26.464 -0.148 9.251 1.00 90.12 219 GLY A CA 1
ATOM 1718 C C . GLY A 1 219 ? -25.652 -0.292 7.954 1.00 90.12 219 GLY A C 1
ATOM 1719 O O . GLY A 1 219 ? -25.020 0.662 7.494 1.00 90.12 219 GLY A O 1
ATOM 1720 N N . GLU A 1 220 ? -25.687 -1.472 7.333 1.00 89.00 220 GLU A N 1
ATOM 1721 C CA . GLU A 1 220 ? -24.855 -1.816 6.165 1.00 89.00 220 GLU A CA 1
ATOM 1722 C C . GLU A 1 220 ? -25.035 -0.856 4.981 1.00 89.00 220 GLU A C 1
ATOM 1724 O O . GLU A 1 220 ? -24.048 -0.359 4.439 1.00 89.00 220 GLU A O 1
ATOM 1729 N N . TYR A 1 221 ? -26.277 -0.486 4.651 1.00 91.44 221 TYR A N 1
ATOM 1730 C CA . TYR A 1 221 ? -26.567 0.496 3.598 1.00 91.44 221 TYR A CA 1
ATOM 1731 C C . TYR A 1 221 ? -25.931 1.864 3.870 1.00 91.44 221 TYR A C 1
ATOM 1733 O O . TYR A 1 221 ? -25.366 2.484 2.971 1.00 91.44 221 TYR A O 1
ATOM 1741 N N . LYS A 1 222 ? -25.958 2.328 5.126 1.00 92.38 222 LYS A N 1
ATOM 1742 C CA . LYS A 1 222 ? -25.322 3.596 5.514 1.00 92.38 222 LYS A CA 1
ATOM 1743 C C . LYS A 1 222 ? -23.796 3.500 5.448 1.00 92.38 222 LYS A C 1
ATOM 1745 O O . LYS A 1 222 ? -23.155 4.484 5.087 1.00 92.38 222 LYS A O 1
ATOM 1750 N N . LYS A 1 223 ? -23.201 2.345 5.773 1.00 92.19 223 LYS A N 1
ATOM 1751 C CA . LYS A 1 223 ? -21.755 2.104 5.601 1.00 92.19 223 LYS A CA 1
ATOM 1752 C C . LYS A 1 223 ? -21.362 2.174 4.131 1.00 92.19 223 LYS A C 1
ATOM 1754 O O . LYS A 1 223 ? -20.429 2.900 3.800 1.00 92.19 223 LYS A O 1
ATOM 1759 N N . PHE A 1 224 ? -22.101 1.471 3.272 1.00 91.56 224 PHE A N 1
ATOM 1760 C CA . PHE A 1 224 ? -21.907 1.505 1.826 1.00 91.56 224 PHE A CA 1
ATOM 1761 C C . PHE A 1 224 ? -21.997 2.937 1.295 1.00 91.56 224 PHE A C 1
ATOM 1763 O O . PHE A 1 224 ? -21.063 3.404 0.653 1.00 91.56 224 PHE A O 1
ATOM 1770 N N . PHE A 1 225 ? -23.061 3.667 1.644 1.00 93.62 225 PHE A N 1
ATOM 1771 C CA . PHE A 1 225 ? -23.249 5.040 1.184 1.00 93.62 225 PHE A CA 1
ATOM 1772 C C . PHE A 1 225 ? -22.138 5.979 1.671 1.00 93.62 225 PHE A C 1
ATOM 1774 O O . PHE A 1 225 ? -21.643 6.789 0.899 1.00 93.62 225 PHE A O 1
ATOM 1781 N N . LYS A 1 226 ? -21.676 5.843 2.924 1.00 92.44 226 LYS A N 1
ATOM 1782 C CA . LYS A 1 226 ? -20.533 6.625 3.428 1.00 92.44 226 LYS A CA 1
ATOM 1783 C C . LYS A 1 226 ? -19.257 6.355 2.637 1.00 92.44 226 LYS A C 1
ATOM 1785 O O . LYS A 1 226 ? -18.581 7.306 2.263 1.00 92.44 226 LYS A O 1
ATOM 1790 N N . ILE A 1 227 ? -18.940 5.086 2.382 1.00 92.94 227 ILE A N 1
ATOM 1791 C CA . ILE A 1 227 ? -17.772 4.708 1.577 1.00 92.94 227 ILE A CA 1
ATOM 1792 C C . ILE A 1 227 ? -17.912 5.273 0.160 1.00 92.94 227 ILE A C 1
ATOM 1794 O O . ILE A 1 227 ? -16.983 5.909 -0.321 1.00 92.94 227 ILE A O 1
ATOM 1798 N N . LEU A 1 228 ? -19.081 5.118 -0.467 1.00 93.62 228 LEU A N 1
ATOM 1799 C CA . LEU A 1 228 ? -19.358 5.623 -1.811 1.00 93.62 228 LEU A CA 1
ATOM 1800 C C . LEU A 1 228 ? -19.184 7.146 -1.900 1.00 93.62 228 LEU A C 1
ATOM 1802 O O . LEU A 1 228 ? -18.478 7.630 -2.778 1.00 93.62 228 LEU A O 1
ATOM 1806 N N . VAL A 1 229 ? -19.776 7.899 -0.970 1.00 93.38 229 VAL A N 1
ATOM 1807 C CA . VAL A 1 229 ? -19.651 9.364 -0.918 1.00 93.38 229 VAL A CA 1
ATOM 1808 C C . VAL A 1 229 ? -18.197 9.783 -0.710 1.00 93.38 229 VAL A C 1
ATOM 1810 O O . VAL A 1 229 ? -17.717 10.665 -1.415 1.00 93.38 229 VAL A O 1
ATOM 1813 N N . MET A 1 230 ? -17.469 9.133 0.206 1.00 91.19 230 MET A N 1
ATOM 1814 C CA . MET A 1 230 ? -16.041 9.398 0.408 1.00 91.19 230 MET A CA 1
ATOM 1815 C C . MET A 1 230 ? -15.232 9.149 -0.871 1.00 91.19 230 MET A C 1
ATOM 1817 O O . MET A 1 230 ? -14.395 9.972 -1.230 1.00 91.19 230 MET A O 1
ATOM 1821 N N . SER A 1 231 ? -15.499 8.047 -1.576 1.00 89.56 231 SER A N 1
ATOM 1822 C CA . SER A 1 231 ? -14.846 7.727 -2.847 1.00 89.56 231 SER A CA 1
ATOM 1823 C C . SER A 1 231 ? -15.155 8.756 -3.934 1.00 89.56 231 SER A C 1
ATOM 1825 O O . SER A 1 231 ? -14.237 9.170 -4.631 1.00 89.56 231 SER A O 1
ATOM 1827 N N . ILE A 1 232 ? -16.407 9.212 -4.053 1.00 91.88 232 ILE A N 1
ATOM 1828 C CA . ILE A 1 232 ? -16.801 10.250 -5.020 1.00 91.88 232 ILE A CA 1
ATOM 1829 C C . ILE A 1 232 ? -16.097 11.574 -4.710 1.00 91.88 232 ILE A C 1
ATOM 1831 O O . ILE A 1 232 ? -15.548 12.189 -5.616 1.00 91.88 232 ILE A O 1
ATOM 1835 N N . ILE A 1 233 ? -16.054 11.997 -3.442 1.00 90.75 233 ILE A N 1
ATOM 1836 C CA . ILE A 1 233 ? -15.366 13.235 -3.040 1.00 90.75 233 ILE A CA 1
ATOM 1837 C C . ILE A 1 233 ? -13.875 13.165 -3.382 1.00 90.75 233 ILE A C 1
ATOM 1839 O O . ILE A 1 233 ? -13.331 14.120 -3.931 1.00 90.75 233 ILE A O 1
ATOM 1843 N N . LEU A 1 234 ? -13.217 12.040 -3.088 1.00 89.81 234 LEU A N 1
ATOM 1844 C CA . LEU A 1 234 ? -11.805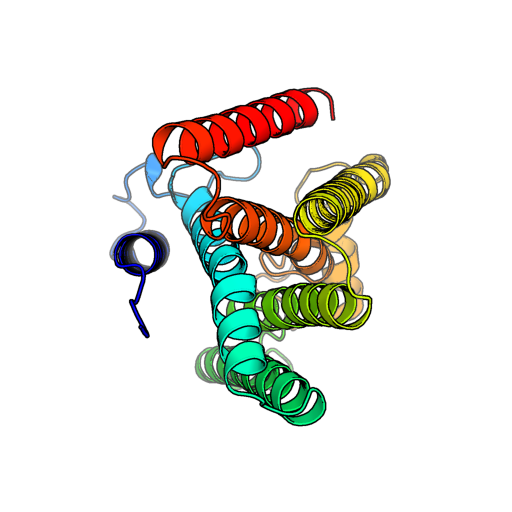 11.846 -3.424 1.00 89.81 234 LEU A CA 1
ATOM 1845 C C . LEU A 1 234 ? -11.573 11.831 -4.938 1.00 89.81 234 LEU A C 1
ATOM 1847 O O . LEU A 1 234 ? -10.597 12.413 -5.398 1.00 89.81 234 LEU A O 1
ATOM 1851 N N . LEU A 1 235 ? -12.471 11.212 -5.708 1.00 88.25 235 LEU A N 1
ATOM 1852 C CA . LEU A 1 235 ? -12.388 11.177 -7.168 1.00 88.25 235 LEU A CA 1
ATOM 1853 C C . LEU A 1 235 ? -12.557 12.574 -7.779 1.00 88.25 235 LEU A C 1
ATOM 1855 O O . LEU A 1 235 ? -11.793 12.952 -8.659 1.00 88.25 235 LEU A O 1
ATOM 1859 N N . ILE A 1 236 ? -13.521 13.353 -7.283 1.00 89.00 236 ILE A N 1
AT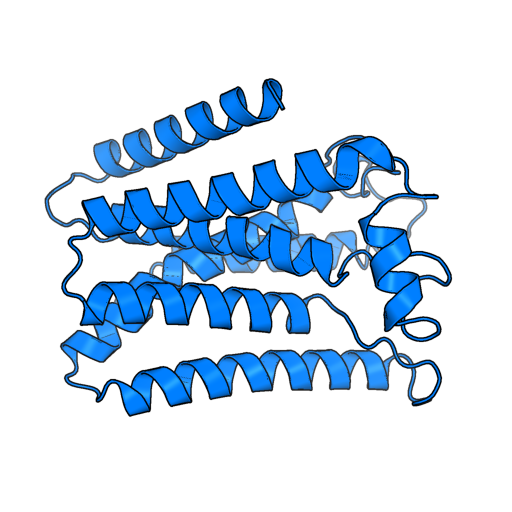OM 1860 C CA . ILE A 1 236 ? -13.716 14.747 -7.696 1.00 89.00 236 ILE A CA 1
ATOM 1861 C C . ILE A 1 236 ? -12.480 15.570 -7.332 1.00 89.00 236 ILE A C 1
ATOM 1863 O O . ILE A 1 236 ? -11.965 16.290 -8.176 1.00 89.00 236 ILE A O 1
ATOM 1867 N N . GLY A 1 237 ? -11.963 15.433 -6.107 1.00 85.69 237 GLY A N 1
ATOM 1868 C CA . GLY A 1 237 ? -10.742 16.119 -5.683 1.00 85.69 237 GLY A CA 1
ATOM 1869 C C . GLY A 1 237 ? -9.536 15.780 -6.560 1.00 85.69 237 GLY A C 1
ATOM 1870 O O . GLY A 1 237 ? -8.761 16.671 -6.892 1.00 85.69 237 GLY A O 1
ATOM 1871 N N . ALA A 1 238 ? -9.415 14.523 -6.993 1.00 83.94 238 ALA A N 1
ATOM 1872 C CA . ALA A 1 238 ? -8.368 14.091 -7.912 1.00 83.94 238 ALA A CA 1
ATOM 1873 C C . ALA A 1 238 ? -8.484 14.721 -9.310 1.00 83.94 238 ALA A C 1
ATOM 1875 O O . ALA A 1 238 ? -7.468 14.878 -9.969 1.00 83.94 238 ALA A O 1
ATOM 1876 N N . PHE A 1 239 ? -9.683 15.112 -9.753 1.00 82.75 239 PHE A N 1
ATOM 1877 C CA . PHE A 1 239 ? -9.879 15.798 -11.037 1.00 82.75 239 PHE A CA 1
ATOM 1878 C C . PHE A 1 239 ? -9.366 17.250 -11.033 1.00 82.75 239 PHE A C 1
ATOM 1880 O O . PHE A 1 239 ? -9.127 17.822 -12.091 1.00 82.75 239 PHE A O 1
ATOM 1887 N N . TYR A 1 240 ? -9.215 17.856 -9.851 1.00 80.31 240 TYR A N 1
ATOM 1888 C CA . TYR A 1 240 ? -8.741 19.236 -9.688 1.00 80.31 240 TYR A CA 1
ATOM 1889 C C . TYR A 1 240 ? -7.244 19.347 -9.359 1.00 80.31 240 TYR A C 1
ATOM 1891 O O . TYR A 1 240 ? -6.751 20.465 -9.188 1.00 80.31 240 TYR A O 1
ATOM 1899 N N . LEU A 1 241 ? -6.542 18.216 -9.233 1.00 73.94 241 LEU A N 1
ATOM 1900 C CA . LEU A 1 241 ? -5.084 18.152 -9.109 1.00 73.94 241 LEU A CA 1
ATOM 1901 C C . LEU A 1 241 ? -4.473 18.099 -10.508 1.00 73.94 241 LEU A C 1
ATOM 1903 O O . LEU A 1 241 ? -3.673 19.010 -10.813 1.00 73.94 241 LEU A O 1
#

Mean predicted aligned error: 4.67 Å

pLDDT: mean 91.42, std 7.32, range [31.47, 98.38]

Secondary structure (DSSP, 8-state):
-----HHHHHHHHHHHHHHHHHH--S-GGG--GGGSPPSSSS--HHHHHHHHHHHHHHHHHHHHHHHHHHTT--HHHHHHHHHHHHHHHHHHHHHHHHHH---TTT-----HHHHHHHHHHHHHHHHHHHHHTT--HHHHHHHHHHHHHHHHHHHHHHHGGG-SSSTT-HHHHHHHHHHTTSSSBTTB-TT-HHHHHHHHHHHHHHHHHHHHHT-TTS-HHHHHHHHHHHHHHHHHHHHT-

Solvent-accessible surface area (backbone atoms only — not comparable to full-atom values): 12823 Å² total; per-residue (Å²): 132,91,74,75,60,62,68,56,56,50,53,41,50,50,22,49,52,48,47,48,48,49,75,57,62,89,43,82,90,76,55,55,74,53,45,39,66,46,93,72,80,75,84,32,60,42,63,47,24,59,56,53,36,39,20,52,52,16,26,44,42,52,57,53,50,51,51,42,51,74,68,70,51,52,70,66,60,52,51,51,52,44,50,54,52,21,52,48,31,30,51,52,32,37,51,54,30,32,76,75,38,77,50,82,82,51,25,32,70,64,28,71,37,35,37,50,15,50,22,51,39,54,46,44,50,53,52,50,49,40,54,75,70,67,50,50,70,68,59,49,36,51,52,33,50,52,50,24,51,48,45,50,53,50,49,50,64,68,24,56,86,43,41,88,50,78,78,69,9,48,57,34,54,51,37,51,71,79,36,65,61,20,42,83,38,100,77,44,46,96,46,26,68,62,56,34,56,46,46,31,27,42,16,24,52,13,29,33,52,23,52,52,68,67,41,82,94,52,57,69,69,59,42,52,50,51,52,51,52,53,51,49,53,51,52,57,55,59,74,75,108

Foldseek 3Di:
DPDDPVVLVVLLVVLVVLQCCLVCVVDPVPDDPLSDADPFDDDHVSNVSLLSNLLSLLLCLCVVVVVCVVVVHDLVNQLVVLLVQLVVLQVVQQVVQCVVPVDPQQGANFDSSNLSSVLSNVSNVLVSVCVVVVPDLVSLLVVLQVVLCCLVVVQCVVQVVQDRDLPSTPQQVVCCVPPQSNAPDNRDHPRTDSVSSNSSSSSSLSNSLSSLVPPPVDDPVRSVVVNVVVVVVVVVVVVVD

Organism: Clostridioides difficile (NCBI:txid1496)

Nearest PDB structures (foldseek):
  8vkj-assembly1_B  TM=8.167E-01  e=2.770E-10  Homo sapiens
  8w4a-assembly1_A  TM=8.434E-01  e=6.772E-10  Homo sapiens
  8jkv-assembly1_A  TM=8.087E-01  e=5.610E-10  Homo sapiens
  8vlv-assembly1_A  TM=8.252E-01  e=3.515E-09  Homo sapiens
  8vlg-assembly1_A  TM=7.826E-01  e=2.412E-09  Homo sapiens

Sequence (241 aa):
MNSRIKSIDIIRGLSIALMIVCNNPGTWMRMYPQLRHAVWHGVTLADFAFPFFVISLGVTIPISINSKLKNNKSTLSIILSIFKRSILLILFGFFLNYLGNPDLDTVRILGVLQRMGLVYFVTSLVYLLLKKLNVGSTATIITFLCISTFIIVGYYILAKPYGFELEGSLAQLVDLHFFKGHLYKPEFEPDGFLTSIVAISSGMLGCTMGCVLLKEDIGEYKKFFKILVMSIILLIGAFYL

Radius of gyration: 18.91 Å; Cα contacts (8 Å, |Δi|>4): 275; chains: 1; bounding box: 52×37×55 Å